Protein AF-A0A9P5XWM6-F1 (afdb_monomer_lite)

Sequence (248 aa):
MEDWIKAMEESNNGMCKGWRDQIDTLVIFAGLFSATVTAFTIESYQWLSETPTDTLARLQLRALLNATLDPAAVDSLAPAKFSVSPSSVWINTLWFASLAFALTAAVVSILCKQWLYEYQRYENVTTEDSFLIHGLCYRGLQTWRVPEIITSLPILLQIALVLFLSGILVLLWSFQSVVASITTVIVGLTFPFSLQRQSCQLFNISTQNLTHSVLTSRGSSGRFSSFPVPGCLTPVCSPIGKPLIVGK

Organism: NCBI:txid64659

Radius of gyration: 33.47 Å; chains: 1; bounding box: 108×65×78 Å

pLDDT: mean 75.74, std 18.28, range [24.03, 96.94]

Foldseek 3Di:
DVVVLVVVLVVLVVVLVVLLVLLVVLLVLLVVLLVVLVVVLVVLVCLVDQDPVNVVVLVVVLVVCVVPDDPVVSVVVRPDDDDRDPLSVLLNVLSVQLNVLSVVLNVLSVVLNVLSVVLVVLQVDDDPVNPVSNVVSVVVCVVVPSVVSSLCSVVSNVSSVVSNLVSVLSVCVVPDVVVSVVSCVVVVVPVVVVVVVSVVVVVVVVVVVVVVVVVVVVVVVPDDDDDDDDDDDDDDDDDDDDDDDDDD

Structure (mmCIF, N/CA/C/O backbone):
data_AF-A0A9P5XWM6-F1
#
_entry.id   AF-A0A9P5XWM6-F1
#
loop_
_atom_site.group_PDB
_atom_site.id
_atom_site.type_symbol
_atom_site.label_atom_id
_atom_site.label_alt_id
_atom_site.label_comp_id
_atom_site.label_asym_id
_atom_site.label_entity_id
_atom_site.label_seq_id
_atom_site.pdbx_PDB_ins_code
_atom_site.Cartn_x
_atom_site.Cartn_y
_atom_site.Cartn_z
_atom_site.occupancy
_atom_site.B_iso_or_equiv
_atom_site.auth_seq_id
_atom_site.auth_comp_id
_atom_site.auth_asym_id
_atom_site.auth_atom_id
_atom_site.pdbx_PDB_model_num
ATOM 1 N N . MET A 1 1 ? -29.666 -1.404 36.213 1.00 63.94 1 MET A N 1
ATOM 2 C CA . MET A 1 1 ? -29.031 -0.246 35.539 1.00 63.94 1 MET A CA 1
ATOM 3 C C . MET A 1 1 ? -27.557 -0.542 35.312 1.00 63.94 1 MET A C 1
ATOM 5 O O . MET A 1 1 ? -27.117 -0.439 34.179 1.00 63.94 1 MET A O 1
ATOM 9 N N . GLU A 1 2 ? -26.853 -1.023 36.338 1.00 75.44 2 GLU A N 1
ATOM 10 C CA . GLU A 1 2 ? -25.451 -1.469 36.268 1.00 75.44 2 GLU A CA 1
ATOM 11 C C . GLU A 1 2 ? -25.176 -2.539 35.195 1.00 75.44 2 GLU A C 1
ATOM 13 O O . GLU A 1 2 ? -24.199 -2.419 34.461 1.00 75.44 2 GLU A O 1
ATOM 18 N N . ASP A 1 3 ? -26.060 -3.531 35.027 1.00 82.94 3 ASP A N 1
ATOM 19 C CA . ASP A 1 3 ? -25.883 -4.579 34.003 1.00 82.94 3 ASP A CA 1
ATOM 20 C C . ASP A 1 3 ? -25.850 -4.025 32.570 1.00 82.94 3 ASP A C 1
ATOM 22 O O . ASP A 1 3 ? -25.077 -4.486 31.733 1.00 82.94 3 ASP A O 1
ATOM 26 N N . TRP A 1 4 ? -26.655 -2.995 32.284 1.00 77.44 4 TRP A N 1
ATOM 27 C CA . TRP A 1 4 ? -26.688 -2.358 30.965 1.00 77.44 4 TRP A CA 1
ATOM 28 C C . TRP A 1 4 ? -25.433 -1.527 30.691 1.00 77.44 4 TRP A C 1
ATOM 30 O O . TRP A 1 4 ? -24.997 -1.463 29.547 1.00 77.44 4 TRP A O 1
ATOM 40 N N . ILE A 1 5 ? -24.843 -0.919 31.726 1.00 77.31 5 ILE A N 1
ATOM 41 C CA . ILE A 1 5 ? -23.601 -0.141 31.607 1.00 77.31 5 ILE A CA 1
ATOM 42 C C . ILE A 1 5 ? -22.439 -1.076 31.268 1.00 77.31 5 ILE A C 1
ATOM 44 O O . ILE A 1 5 ? -21.741 -0.840 30.285 1.00 77.31 5 ILE A O 1
ATOM 48 N N . LYS A 1 6 ? -22.309 -2.192 31.999 1.00 80.06 6 LYS A N 1
ATOM 49 C CA . LYS A 1 6 ? -21.292 -3.219 31.720 1.00 80.06 6 LYS A CA 1
ATOM 50 C C . LYS A 1 6 ? -21.416 -3.779 30.303 1.00 80.06 6 LYS A C 1
ATOM 52 O O . LYS A 1 6 ? -20.419 -3.901 29.602 1.00 80.06 6 LYS A O 1
ATOM 57 N N . ALA A 1 7 ? -22.641 -4.062 29.858 1.00 83.12 7 ALA A N 1
ATOM 58 C CA . ALA A 1 7 ? -22.882 -4.562 28.506 1.00 83.12 7 ALA A CA 1
ATOM 59 C C . ALA A 1 7 ? -22.485 -3.550 27.409 1.00 83.12 7 ALA A C 1
ATOM 61 O O . ALA A 1 7 ? -21.984 -3.948 26.356 1.00 83.12 7 ALA A O 1
ATOM 62 N N . MET A 1 8 ? -22.694 -2.247 27.634 1.00 78.56 8 MET A N 1
ATOM 63 C CA . MET A 1 8 ? -22.289 -1.203 26.683 1.00 78.56 8 MET A CA 1
ATOM 64 C C . MET A 1 8 ? -20.768 -1.045 26.612 1.00 78.56 8 MET A C 1
ATOM 66 O O . MET A 1 8 ? -20.224 -0.993 25.510 1.00 78.56 8 MET A O 1
ATOM 70 N N . GLU A 1 9 ? -20.096 -1.012 27.761 1.00 79.94 9 GLU A N 1
ATOM 71 C CA . GLU A 1 9 ? -18.635 -0.906 27.857 1.00 79.94 9 GLU A CA 1
ATOM 72 C C . GLU A 1 9 ? -17.946 -2.112 27.200 1.00 79.94 9 GLU A C 1
ATOM 74 O O . GLU A 1 9 ? -17.012 -1.965 26.411 1.00 79.94 9 GLU A O 1
ATOM 79 N N . GLU A 1 10 ? -18.457 -3.323 27.436 1.00 84.06 10 GLU A N 1
ATOM 80 C CA . GLU A 1 10 ? -17.933 -4.538 26.810 1.00 84.06 10 GLU A CA 1
ATOM 81 C C . GLU A 1 10 ? -18.113 -4.520 25.283 1.00 84.06 10 GLU A C 1
ATOM 83 O O . GLU A 1 10 ? -17.180 -4.831 24.534 1.00 84.06 10 GLU A O 1
ATOM 88 N N . SER A 1 11 ? -19.275 -4.069 24.798 1.00 83.56 11 SER A N 1
ATOM 89 C CA . SER A 1 11 ? -19.527 -3.910 23.363 1.00 83.56 11 SER A CA 1
ATOM 90 C C . SER A 1 11 ? -18.605 -2.868 22.722 1.00 83.56 11 SER A C 1
ATOM 92 O O . SER A 1 11 ? -18.113 -3.076 21.608 1.00 83.56 11 SER A O 1
ATOM 94 N N . ASN A 1 12 ? -18.383 -1.737 23.388 1.00 81.88 12 ASN A N 1
ATOM 95 C CA . ASN A 1 12 ? -17.581 -0.641 22.861 1.00 81.88 12 ASN A CA 1
ATOM 96 C C . ASN A 1 12 ? -16.085 -0.989 22.830 1.00 81.88 12 ASN A C 1
ATOM 98 O O . ASN A 1 12 ? -15.413 -0.798 21.810 1.00 81.88 12 ASN A O 1
ATOM 102 N N . ASN A 1 13 ? -15.593 -1.616 23.900 1.00 84.44 13 ASN A N 1
ATOM 103 C CA . ASN A 1 13 ? -14.245 -2.164 23.964 1.00 84.44 13 ASN A CA 1
ATOM 104 C C . ASN A 1 13 ? -14.013 -3.237 22.896 1.00 84.44 13 ASN A C 1
ATOM 106 O O . ASN A 1 13 ? -12.969 -3.228 22.237 1.00 84.44 13 ASN A O 1
ATOM 110 N N . GLY A 1 14 ? -14.989 -4.123 22.672 1.00 86.31 14 GLY A N 1
ATOM 111 C CA . GLY A 1 14 ? -14.934 -5.127 21.609 1.00 86.31 14 GLY A CA 1
ATOM 112 C C . GLY A 1 14 ? -14.810 -4.505 20.214 1.00 86.31 14 GLY A C 1
ATOM 113 O O . GLY A 1 14 ? -13.946 -4.903 19.430 1.00 86.31 14 GLY A O 1
ATOM 114 N N . MET A 1 15 ? -15.617 -3.482 19.923 1.00 85.75 15 MET A N 1
ATOM 115 C CA . MET A 1 15 ? -15.572 -2.752 18.651 1.00 85.75 15 MET A CA 1
ATOM 116 C C . MET A 1 15 ? -14.230 -2.032 18.449 1.00 85.75 15 MET A C 1
ATOM 118 O O . MET A 1 15 ? -13.597 -2.185 17.401 1.00 85.75 15 MET A O 1
ATOM 122 N N . CYS A 1 16 ? -13.755 -1.301 19.463 1.00 85.62 16 CYS A N 1
ATOM 123 C CA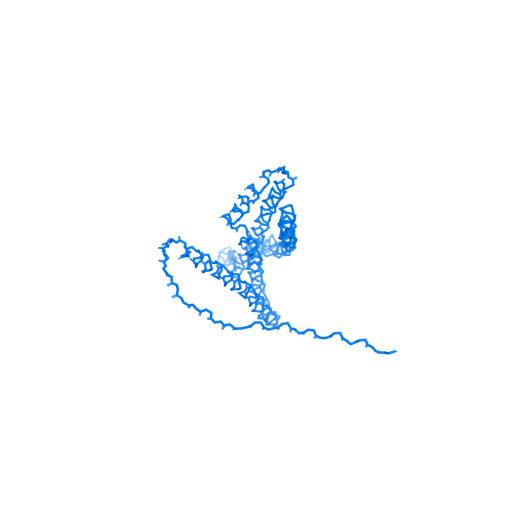 . CYS A 1 16 ? -12.474 -0.595 19.412 1.00 85.62 16 CYS A CA 1
ATOM 124 C C . CYS A 1 16 ? -11.297 -1.558 19.230 1.00 85.62 16 CYS A C 1
ATOM 126 O O . CYS A 1 16 ? -10.393 -1.301 18.434 1.00 85.62 16 CYS A O 1
ATOM 128 N N . LYS A 1 17 ? -11.311 -2.700 19.923 1.00 89.19 17 LYS A N 1
ATOM 129 C CA . LYS A 1 17 ? -10.295 -3.737 19.742 1.00 89.19 17 LYS A CA 1
ATOM 130 C C . LYS A 1 17 ? -10.289 -4.263 18.306 1.00 89.19 17 LYS A C 1
ATOM 132 O O . LYS A 1 17 ? -9.237 -4.283 17.678 1.00 89.19 17 LYS A O 1
ATOM 137 N N . GLY A 1 18 ? -11.459 -4.586 17.753 1.00 90.44 18 GLY A N 1
ATOM 138 C CA . GLY A 1 18 ? -11.576 -5.070 16.376 1.00 90.44 18 GLY A CA 1
ATOM 139 C C . GLY A 1 18 ? -11.080 -4.069 15.326 1.00 90.44 18 GLY A C 1
ATOM 140 O O . GLY A 1 18 ? -10.463 -4.467 14.338 1.00 90.44 18 GLY A O 1
ATOM 141 N N . TRP A 1 19 ? -11.313 -2.769 15.519 1.00 90.81 19 TRP A N 1
ATOM 142 C CA . TRP A 1 19 ? -10.763 -1.739 14.631 1.00 90.81 19 TRP A CA 1
ATOM 143 C C . TRP A 1 19 ? -9.262 -1.554 14.793 1.00 90.81 19 TRP A C 1
ATOM 145 O O . TRP A 1 19 ? -8.568 -1.381 13.793 1.00 90.81 19 TRP A O 1
ATOM 155 N N . ARG A 1 20 ? -8.748 -1.613 16.025 1.00 91.81 20 ARG A N 1
ATOM 156 C CA . ARG A 1 20 ? -7.307 -1.567 16.275 1.00 91.81 20 ARG A CA 1
ATOM 157 C C . ARG A 1 20 ? -6.610 -2.718 15.560 1.00 91.81 20 ARG A C 1
ATOM 159 O O . ARG A 1 20 ? -5.750 -2.450 14.736 1.00 91.81 20 ARG A O 1
ATOM 166 N N . ASP A 1 21 ? -7.058 -3.954 15.765 1.00 93.44 21 ASP A N 1
ATOM 167 C CA . ASP A 1 21 ? -6.459 -5.145 15.146 1.00 93.44 21 ASP A CA 1
ATOM 168 C C . ASP A 1 21 ? -6.445 -5.056 13.603 1.00 93.44 21 ASP A C 1
ATOM 170 O O . ASP A 1 21 ? -5.462 -5.417 12.945 1.00 93.44 21 ASP A O 1
ATOM 174 N N . GLN A 1 22 ? -7.511 -4.505 13.009 1.00 92.00 22 GLN A N 1
ATOM 175 C CA . GLN A 1 22 ? -7.558 -4.212 11.572 1.00 92.00 22 GLN A CA 1
ATOM 176 C C . GLN A 1 22 ? -6.519 -3.162 11.163 1.00 92.00 22 GLN A C 1
ATOM 178 O O . GLN A 1 22 ? -5.776 -3.380 10.206 1.00 92.00 22 GLN A O 1
ATOM 183 N N . ILE A 1 23 ? -6.439 -2.042 11.885 1.00 94.50 23 ILE A N 1
ATOM 184 C CA . ILE A 1 23 ? -5.471 -0.969 11.635 1.00 94.50 23 ILE A CA 1
ATOM 185 C C . ILE A 1 23 ? -4.026 -1.478 11.766 1.00 94.50 23 ILE A C 1
ATOM 187 O O . ILE A 1 23 ? -3.193 -1.161 10.919 1.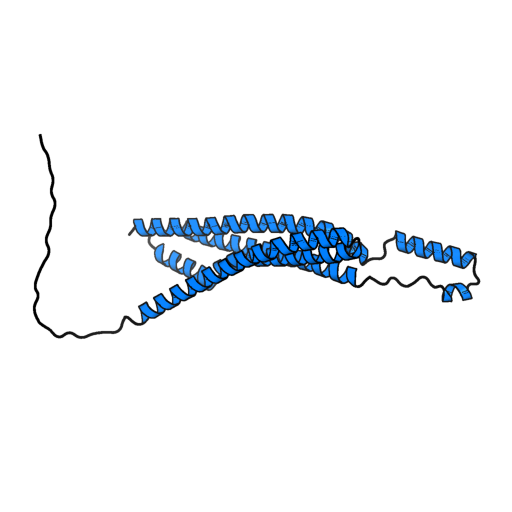00 94.50 23 ILE A O 1
ATOM 191 N N . ASP A 1 24 ? -3.714 -2.277 12.790 1.00 94.81 24 ASP A N 1
ATOM 192 C CA . ASP A 1 24 ? -2.402 -2.912 12.975 1.00 94.81 24 ASP A CA 1
ATOM 193 C C . ASP A 1 24 ? -2.005 -3.718 11.739 1.00 94.81 24 ASP A C 1
ATOM 195 O O . ASP A 1 24 ? -0.921 -3.530 11.182 1.00 94.81 24 ASP A O 1
ATOM 199 N N . THR A 1 25 ? -2.923 -4.556 11.260 1.00 94.25 25 THR A N 1
ATOM 200 C CA . THR A 1 25 ? -2.718 -5.379 10.064 1.00 94.25 25 THR A CA 1
ATOM 201 C C . THR A 1 25 ? -2.502 -4.516 8.815 1.00 94.25 25 THR A C 1
ATOM 203 O O . THR A 1 25 ? -1.590 -4.777 8.029 1.00 94.25 25 THR A O 1
ATOM 206 N N . LEU A 1 26 ? -3.305 -3.459 8.643 1.00 93.06 26 LEU A N 1
ATOM 207 C CA . LEU A 1 26 ? -3.215 -2.521 7.519 1.00 93.06 26 LEU A CA 1
ATOM 208 C C . LEU A 1 26 ? -1.861 -1.803 7.475 1.00 93.06 26 LEU A C 1
ATOM 210 O O . LEU A 1 26 ? -1.254 -1.710 6.410 1.00 93.06 26 LEU A O 1
ATOM 214 N N . VAL A 1 27 ? -1.363 -1.327 8.620 1.00 95.00 27 VAL A N 1
ATOM 215 C CA . VAL A 1 27 ? -0.069 -0.631 8.708 1.00 95.00 27 VAL A CA 1
ATOM 216 C C . VAL A 1 27 ? 1.094 -1.578 8.415 1.00 95.00 27 VAL A C 1
ATOM 218 O O . VAL A 1 27 ? 2.012 -1.199 7.688 1.00 95.00 27 VAL A O 1
ATOM 221 N N . ILE A 1 28 ? 1.051 -2.817 8.919 1.00 95.81 28 ILE A N 1
ATOM 222 C CA . ILE A 1 28 ? 2.070 -3.835 8.613 1.00 95.81 28 ILE A CA 1
ATOM 223 C C . ILE A 1 28 ? 2.098 -4.119 7.108 1.00 95.81 28 ILE A C 1
ATOM 225 O O . ILE A 1 28 ? 3.165 -4.100 6.493 1.00 95.81 28 ILE A O 1
ATOM 229 N N . PHE A 1 29 ? 0.928 -4.329 6.500 1.00 94.62 29 PHE A N 1
ATOM 230 C CA . PHE A 1 29 ? 0.824 -4.539 5.059 1.00 94.62 29 PHE A CA 1
ATOM 231 C C . PHE A 1 29 ? 1.347 -3.333 4.270 1.00 94.62 29 PHE A C 1
ATOM 233 O O . PHE A 1 29 ? 2.129 -3.509 3.340 1.00 94.62 29 PHE A O 1
ATOM 240 N N . ALA A 1 30 ? 0.976 -2.111 4.664 1.00 95.94 30 ALA A N 1
ATOM 241 C CA . ALA A 1 30 ? 1.442 -0.885 4.025 1.00 95.94 30 ALA A CA 1
ATOM 242 C C . ALA A 1 30 ? 2.972 -0.750 4.080 1.00 95.94 30 ALA A C 1
ATOM 244 O O . ALA A 1 30 ? 3.581 -0.362 3.084 1.00 95.94 30 ALA A O 1
ATOM 245 N N . GLY A 1 31 ? 3.601 -1.102 5.206 1.00 95.75 31 GLY A N 1
ATOM 246 C CA . GLY A 1 31 ? 5.057 -1.094 5.357 1.00 95.75 31 GLY A CA 1
ATOM 247 C C . GLY A 1 31 ? 5.752 -2.121 4.460 1.00 95.75 31 GLY A C 1
ATOM 248 O O . GLY A 1 31 ? 6.675 -1.769 3.727 1.00 95.75 31 GLY A O 1
ATOM 249 N N . LEU A 1 32 ? 5.271 -3.369 4.460 1.00 96.62 32 LEU A N 1
ATOM 250 C CA . LEU A 1 32 ? 5.798 -4.437 3.599 1.00 96.62 32 LEU A CA 1
ATOM 251 C C . LEU A 1 32 ? 5.646 -4.087 2.116 1.00 96.62 32 LEU A C 1
ATOM 253 O O . LEU A 1 32 ? 6.602 -4.182 1.348 1.00 96.62 32 LEU A O 1
ATOM 257 N N . PHE A 1 33 ? 4.461 -3.621 1.727 1.00 96.06 33 PHE A N 1
ATOM 258 C CA . PHE A 1 33 ? 4.189 -3.174 0.370 1.00 96.06 33 PHE A CA 1
ATOM 259 C C . PHE A 1 33 ? 5.106 -2.007 -0.017 1.00 96.06 33 PHE A C 1
ATOM 261 O O . PHE A 1 33 ? 5.785 -2.084 -1.037 1.00 96.06 33 PHE A O 1
ATOM 268 N N . SER A 1 34 ? 5.231 -0.981 0.829 1.00 96.94 34 SER A N 1
ATOM 269 C CA . SER A 1 34 ? 6.117 0.162 0.566 1.00 96.94 34 SER A CA 1
ATOM 270 C C . SER A 1 34 ? 7.572 -0.269 0.387 1.00 96.94 34 SER A C 1
ATOM 272 O O . SER A 1 34 ? 8.232 0.219 -0.526 1.00 96.94 34 SER A O 1
ATOM 274 N N . ALA A 1 35 ? 8.067 -1.216 1.190 1.00 96.69 35 ALA A N 1
ATOM 275 C CA . ALA A 1 35 ? 9.416 -1.758 1.036 1.00 96.69 35 ALA A CA 1
ATOM 276 C C . ALA A 1 35 ? 9.602 -2.448 -0.325 1.00 96.69 35 ALA A C 1
ATOM 278 O O . ALA A 1 35 ? 10.576 -2.172 -1.025 1.00 96.69 35 ALA A O 1
ATOM 279 N N . THR A 1 36 ? 8.643 -3.287 -0.736 1.00 96.25 36 THR A N 1
ATOM 280 C CA . THR A 1 36 ? 8.698 -3.939 -2.054 1.00 96.25 36 THR A CA 1
ATOM 281 C C . THR A 1 36 ? 8.673 -2.920 -3.192 1.00 96.25 36 THR A C 1
ATOM 283 O O . THR A 1 36 ? 9.556 -2.952 -4.042 1.00 96.25 36 THR A O 1
ATOM 286 N N . VAL A 1 37 ? 7.742 -1.957 -3.175 1.00 96.06 37 VAL A N 1
ATOM 287 C CA . VAL A 1 37 ? 7.636 -0.900 -4.196 1.00 96.06 37 VAL A CA 1
ATOM 288 C C . VAL A 1 37 ? 8.903 -0.047 -4.244 1.00 96.06 37 VAL A C 1
ATOM 290 O O . VAL A 1 37 ? 9.365 0.295 -5.331 1.00 96.06 37 VAL A O 1
ATOM 293 N N . THR A 1 38 ? 9.498 0.267 -3.090 1.00 95.50 38 THR A N 1
ATOM 294 C CA . THR A 1 38 ? 10.739 1.053 -3.006 1.00 95.50 38 THR A CA 1
ATOM 295 C C . THR A 1 38 ? 11.891 0.348 -3.717 1.00 95.50 38 THR A C 1
ATOM 297 O O . THR A 1 38 ? 12.622 1.004 -4.451 1.00 95.50 38 THR A O 1
ATOM 300 N N . ALA A 1 39 ? 12.024 -0.975 -3.570 1.00 95.19 39 ALA A N 1
ATOM 301 C CA . ALA A 1 39 ? 13.069 -1.735 -4.258 1.00 95.19 39 ALA A CA 1
ATOM 302 C C . ALA A 1 39 ? 12.967 -1.594 -5.786 1.00 95.19 39 ALA A C 1
ATOM 304 O O . ALA A 1 39 ? 13.953 -1.276 -6.444 1.00 95.19 39 ALA A O 1
ATOM 305 N N . PHE A 1 40 ? 11.761 -1.738 -6.344 1.00 92.88 40 PHE A N 1
ATOM 306 C CA . PHE A 1 40 ? 11.533 -1.524 -7.776 1.00 92.88 40 PHE A CA 1
ATOM 307 C C . PHE A 1 40 ? 11.749 -0.063 -8.183 1.00 92.88 40 PHE A C 1
ATOM 309 O O . PHE A 1 40 ? 12.377 0.205 -9.202 1.00 92.88 40 PHE A O 1
ATOM 316 N N . THR A 1 41 ? 11.286 0.883 -7.365 1.00 93.31 41 THR A N 1
ATOM 317 C CA . THR A 1 41 ? 11.408 2.322 -7.637 1.00 93.31 41 THR A CA 1
ATOM 318 C C . THR A 1 41 ? 12.868 2.774 -7.700 1.00 93.31 41 THR A C 1
ATOM 320 O O . THR A 1 41 ? 13.213 3.584 -8.554 1.00 93.31 41 THR A O 1
ATOM 323 N N . ILE A 1 42 ? 13.741 2.245 -6.835 1.00 91.81 42 ILE A N 1
ATOM 324 C CA . ILE A 1 42 ? 15.183 2.548 -6.857 1.00 91.81 42 ILE A CA 1
ATOM 325 C C . ILE A 1 42 ? 15.818 2.087 -8.173 1.00 91.81 42 ILE A C 1
ATOM 327 O O . ILE A 1 42 ? 16.621 2.820 -8.752 1.00 91.81 42 ILE A O 1
ATOM 331 N N . GLU A 1 43 ? 15.441 0.906 -8.661 1.00 90.25 43 GLU A N 1
ATOM 332 C CA . GLU A 1 43 ? 15.937 0.377 -9.933 1.00 90.25 43 GLU A CA 1
ATOM 333 C C . GLU A 1 43 ? 15.416 1.187 -11.130 1.00 90.25 43 GLU A C 1
ATOM 335 O O . GLU A 1 43 ? 16.199 1.627 -11.971 1.00 90.25 43 GLU A O 1
ATOM 340 N N . SER A 1 44 ? 14.110 1.471 -11.205 1.00 88.69 44 SER A N 1
ATOM 341 C CA . SER A 1 44 ? 13.556 2.222 -12.344 1.00 88.69 44 SER A CA 1
ATOM 342 C C . SER A 1 44 ? 13.903 3.700 -12.348 1.00 88.69 44 SER A C 1
ATOM 344 O O . SER A 1 44 ? 13.869 4.315 -13.415 1.00 88.69 44 SER A O 1
ATOM 346 N N . TYR A 1 45 ? 14.221 4.289 -11.193 1.00 83.94 45 TYR A N 1
ATOM 347 C CA . TYR A 1 45 ? 14.647 5.684 -11.111 1.00 83.94 45 TYR A CA 1
ATOM 348 C C . TYR A 1 45 ? 15.911 5.921 -11.945 1.00 83.94 45 TYR A C 1
ATOM 350 O O . TYR A 1 45 ? 16.051 6.961 -12.589 1.00 83.94 45 TYR A O 1
ATOM 358 N N . GLN A 1 46 ? 16.795 4.922 -12.012 1.00 84.81 46 GLN A N 1
ATOM 359 C CA . GLN A 1 46 ? 18.005 4.985 -12.828 1.00 84.81 46 GLN A CA 1
ATOM 360 C C . GLN A 1 46 ? 17.682 5.101 -14.322 1.00 84.81 46 GLN A C 1
ATOM 362 O O . GLN A 1 46 ? 18.432 5.737 -15.047 1.00 84.81 46 GLN A O 1
ATOM 367 N N . TRP A 1 47 ? 16.534 4.597 -14.787 1.00 81.38 47 TRP A N 1
ATOM 368 C CA . TRP A 1 47 ? 16.123 4.711 -16.193 1.00 81.38 47 TRP A CA 1
ATOM 369 C C . TRP A 1 47 ? 15.710 6.129 -16.608 1.00 81.38 47 TRP A C 1
ATOM 371 O O . TRP A 1 47 ? 15.518 6.381 -17.798 1.00 81.38 47 TRP A O 1
ATOM 381 N N . LEU A 1 48 ? 15.513 7.048 -15.654 1.00 77.62 48 LEU A N 1
ATOM 382 C CA . LEU A 1 48 ? 15.278 8.468 -15.938 1.00 77.62 48 LEU A CA 1
ATOM 383 C C . LEU A 1 48 ? 16.569 9.287 -15.981 1.00 77.62 48 LEU A C 1
ATOM 385 O O . LEU A 1 48 ? 16.533 10.433 -16.429 1.00 77.62 48 LEU A O 1
ATOM 389 N N . SER A 1 49 ? 17.688 8.725 -15.524 1.00 71.62 49 SER A N 1
ATOM 390 C CA . SER A 1 49 ? 18.982 9.399 -15.484 1.00 71.62 49 SER A CA 1
ATOM 391 C C . SER A 1 49 ? 19.947 8.762 -16.478 1.00 71.62 49 SER A C 1
ATOM 393 O O . SER A 1 49 ? 19.896 7.565 -16.735 1.00 71.62 49 SER A O 1
ATOM 395 N N . GLU A 1 50 ? 20.868 9.550 -17.030 1.00 64.75 50 GLU A N 1
ATOM 396 C CA . GLU A 1 50 ? 22.019 8.977 -17.729 1.00 64.75 50 GLU A CA 1
ATOM 397 C C . GLU A 1 50 ? 22.900 8.253 -16.700 1.00 64.75 50 GLU A C 1
ATOM 399 O O . GLU A 1 50 ? 23.338 8.858 -15.715 1.00 64.75 50 GLU A O 1
ATOM 404 N N . THR A 1 51 ? 23.176 6.966 -16.912 1.00 66.56 51 THR A N 1
ATOM 405 C CA . THR A 1 51 ? 24.146 6.238 -16.088 1.00 66.56 51 THR A CA 1
ATOM 406 C C . THR A 1 51 ? 25.547 6.774 -16.400 1.00 66.56 51 THR A C 1
ATOM 408 O O . THR A 1 51 ? 25.853 7.026 -17.570 1.00 66.56 51 THR A O 1
ATOM 411 N N . PRO A 1 52 ? 26.461 6.913 -15.420 1.00 68.44 52 PRO A N 1
ATOM 412 C CA . PRO A 1 52 ? 27.852 7.282 -15.698 1.00 68.44 52 PRO A CA 1
ATOM 413 C C . PRO A 1 52 ? 28.529 6.355 -16.723 1.00 68.44 52 PRO A C 1
ATOM 415 O O . PRO A 1 52 ? 29.384 6.791 -17.484 1.00 68.44 52 PRO A O 1
ATOM 418 N N . THR A 1 53 ? 28.110 5.093 -16.818 1.00 69.31 53 THR A N 1
ATOM 419 C CA . THR A 1 53 ? 28.578 4.160 -17.853 1.00 69.31 53 THR A CA 1
ATOM 420 C C . THR A 1 53 ? 28.147 4.581 -19.262 1.00 69.31 53 THR A C 1
ATOM 422 O O . THR A 1 53 ? 28.947 4.514 -20.193 1.00 69.31 53 THR A O 1
ATOM 425 N N . ASP A 1 54 ? 26.915 5.070 -19.418 1.00 71.19 54 ASP A N 1
ATOM 426 C CA . ASP A 1 54 ? 26.361 5.494 -20.708 1.00 71.19 54 ASP A CA 1
ATOM 427 C C . ASP A 1 54 ? 27.008 6.798 -21.183 1.00 71.19 54 ASP A C 1
ATOM 429 O O . ASP A 1 54 ? 27.305 6.965 -22.368 1.00 71.19 54 ASP A O 1
ATOM 433 N N . THR A 1 55 ? 27.287 7.718 -20.254 1.00 73.81 55 THR A N 1
ATOM 434 C CA . THR A 1 55 ? 28.011 8.956 -20.567 1.00 73.81 55 THR A CA 1
ATOM 435 C C . THR A 1 55 ? 29.455 8.665 -20.959 1.00 73.81 55 THR A C 1
ATOM 437 O O . THR A 1 55 ? 29.923 9.188 -21.970 1.00 73.81 55 THR A O 1
ATOM 440 N N . LEU A 1 56 ? 30.144 7.773 -20.240 1.00 76.94 56 LEU A N 1
ATOM 441 C CA . LEU A 1 56 ? 31.496 7.336 -20.587 1.00 76.94 56 LEU A CA 1
ATOM 442 C C . LEU A 1 56 ? 31.541 6.633 -21.947 1.00 76.94 56 LEU A C 1
ATOM 444 O O . LEU A 1 56 ? 32.402 6.966 -22.758 1.00 76.94 56 LEU A O 1
ATOM 448 N N . ALA A 1 57 ? 30.597 5.738 -22.243 1.00 76.38 57 ALA A N 1
ATOM 449 C CA . ALA A 1 57 ? 30.505 5.079 -23.545 1.00 76.38 57 ALA A CA 1
ATOM 450 C C . ALA A 1 57 ? 30.271 6.090 -24.682 1.00 76.38 57 ALA A C 1
ATOM 452 O O . ALA A 1 57 ? 30.926 6.023 -25.724 1.00 76.38 57 ALA A O 1
ATOM 453 N N . ARG A 1 58 ? 29.396 7.087 -24.475 1.00 74.75 58 ARG A N 1
ATOM 454 C CA . ARG A 1 58 ? 29.164 8.170 -25.448 1.00 74.75 58 ARG A CA 1
ATOM 455 C C . ARG A 1 58 ? 30.395 9.051 -25.647 1.00 74.75 58 ARG A C 1
ATOM 457 O O . ARG A 1 58 ? 30.686 9.432 -26.780 1.00 74.75 58 ARG A O 1
ATOM 464 N N . LEU A 1 59 ? 31.123 9.371 -24.577 1.00 76.38 59 LEU A N 1
ATOM 465 C CA . LEU A 1 59 ? 32.359 10.154 -24.648 1.00 76.38 59 LEU A CA 1
ATOM 466 C C . LEU A 1 59 ? 33.488 9.375 -25.333 1.00 76.38 59 LEU A C 1
ATOM 468 O O . LEU A 1 59 ? 34.194 9.947 -26.159 1.00 76.38 59 LEU A O 1
ATOM 472 N N . GLN A 1 60 ? 33.625 8.076 -25.055 1.00 79.62 60 GLN A N 1
ATOM 473 C CA . GLN A 1 60 ? 34.589 7.195 -25.719 1.00 79.62 60 GLN A CA 1
ATOM 474 C C . GLN A 1 60 ? 34.290 7.052 -27.211 1.00 79.62 60 GLN A C 1
ATOM 476 O O . GLN A 1 60 ? 35.195 7.198 -28.030 1.00 79.62 60 GLN A O 1
ATOM 481 N N . LEU A 1 61 ? 33.023 6.840 -27.579 1.00 79.44 61 LEU A N 1
ATOM 482 C CA . LEU A 1 61 ? 32.610 6.793 -28.979 1.00 79.44 61 LEU A CA 1
ATOM 483 C C . LEU A 1 61 ? 32.915 8.119 -29.688 1.00 79.44 61 LEU A C 1
ATOM 485 O O . LEU A 1 61 ? 33.456 8.118 -30.790 1.00 79.44 61 LEU A O 1
ATOM 489 N N . ARG A 1 62 ? 32.643 9.256 -29.034 1.00 77.88 62 ARG A N 1
ATOM 490 C CA . ARG A 1 62 ? 32.958 10.584 -29.577 1.00 77.88 62 ARG A CA 1
ATOM 491 C C . ARG A 1 62 ? 34.466 10.808 -29.731 1.00 77.88 62 ARG A C 1
ATOM 493 O O . ARG A 1 62 ? 34.887 11.387 -30.727 1.00 77.88 62 ARG A O 1
ATOM 500 N N . ALA A 1 63 ? 35.276 10.333 -28.786 1.00 78.25 63 ALA A N 1
ATOM 501 C CA . ALA A 1 63 ? 36.734 10.405 -28.864 1.00 78.25 63 ALA A CA 1
ATOM 502 C C . ALA A 1 63 ? 37.295 9.545 -30.011 1.00 78.25 63 ALA A C 1
ATOM 504 O O . ALA A 1 63 ? 38.170 10.005 -30.740 1.00 78.25 63 ALA A O 1
ATOM 505 N N . LEU A 1 64 ? 36.756 8.338 -30.217 1.00 80.00 64 LEU A N 1
ATOM 506 C CA . LEU A 1 64 ? 37.117 7.460 -31.337 1.00 80.00 64 LEU A CA 1
ATOM 507 C C . LEU A 1 64 ? 36.720 8.058 -32.693 1.00 80.00 64 LEU A C 1
ATOM 509 O O . LEU A 1 64 ? 37.508 8.008 -33.636 1.00 80.00 64 LEU A O 1
ATOM 513 N N . LEU A 1 65 ? 35.531 8.661 -32.787 1.00 79.00 65 LEU A N 1
ATOM 514 C CA . LEU A 1 65 ? 35.084 9.357 -33.996 1.00 79.00 65 LEU A CA 1
ATOM 515 C C . LEU A 1 65 ? 35.964 10.565 -34.326 1.00 79.00 65 LEU A C 1
ATOM 517 O O . LEU A 1 65 ? 36.398 10.699 -35.463 1.00 79.00 65 LEU A O 1
ATOM 521 N N . ASN A 1 66 ? 36.290 11.395 -33.332 1.00 75.62 66 ASN A N 1
ATOM 522 C CA . ASN A 1 66 ? 37.214 12.521 -33.508 1.00 75.62 66 ASN A CA 1
ATOM 523 C C . ASN A 1 66 ? 38.620 12.081 -33.940 1.00 75.62 66 ASN A C 1
ATOM 525 O O . ASN A 1 66 ? 39.323 12.847 -34.588 1.00 75.62 66 ASN A O 1
ATOM 529 N N . ALA A 1 67 ? 39.050 10.873 -33.567 1.00 78.38 67 ALA A N 1
ATOM 530 C CA . ALA A 1 67 ? 40.354 10.339 -33.951 1.00 78.38 67 ALA A CA 1
ATOM 531 C C . ALA A 1 67 ? 40.382 9.747 -35.374 1.00 78.38 67 ALA A C 1
ATOM 533 O O . ALA A 1 67 ? 41.464 9.540 -35.918 1.00 78.38 67 ALA A O 1
ATOM 534 N N . THR A 1 68 ? 39.222 9.444 -35.968 1.00 77.19 68 THR A N 1
ATOM 535 C CA . THR A 1 68 ? 39.113 8.722 -37.251 1.00 77.19 68 THR A CA 1
ATOM 536 C C . THR A 1 68 ? 38.451 9.526 -38.370 1.00 77.19 68 THR A C 1
ATOM 538 O O . THR A 1 68 ? 38.676 9.216 -39.538 1.00 77.19 68 THR A O 1
ATOM 541 N N . LEU A 1 69 ? 37.661 10.553 -38.045 1.00 77.19 69 LEU A N 1
ATOM 542 C CA . LEU A 1 69 ? 36.901 11.363 -38.997 1.00 77.19 69 LEU A CA 1
ATOM 543 C C . LEU A 1 69 ? 37.278 12.846 -38.904 1.00 77.19 69 LEU A C 1
ATOM 545 O O . LEU A 1 69 ? 37.633 13.352 -37.842 1.00 77.19 69 LEU A O 1
ATOM 549 N N . ASP A 1 70 ? 37.145 13.546 -40.032 1.00 73.88 70 ASP A N 1
ATOM 550 C CA . ASP A 1 70 ? 37.316 14.999 -40.128 1.00 73.88 70 ASP A CA 1
ATOM 551 C C . ASP A 1 70 ? 36.317 15.698 -39.171 1.00 73.88 70 ASP A C 1
ATOM 553 O O . ASP A 1 70 ? 35.144 15.304 -39.140 1.00 73.88 70 ASP A O 1
ATOM 557 N N . PRO A 1 71 ? 36.707 16.720 -38.381 1.00 65.62 71 PRO A N 1
ATOM 558 C CA . PRO A 1 71 ? 35.856 17.312 -37.339 1.00 65.62 71 PRO A CA 1
ATOM 559 C C . PRO A 1 71 ? 34.495 17.823 -37.839 1.00 65.62 71 PRO A C 1
ATOM 561 O O . PRO A 1 71 ? 33.527 17.821 -37.081 1.00 65.62 71 PRO A O 1
ATOM 564 N N . ALA A 1 72 ? 34.379 18.186 -39.122 1.00 64.69 72 ALA A N 1
ATOM 565 C CA . ALA A 1 72 ? 33.112 18.574 -39.746 1.00 64.69 72 ALA A CA 1
ATOM 566 C C . ALA A 1 72 ? 32.123 17.399 -39.925 1.00 64.69 72 ALA A C 1
ATOM 568 O O . ALA A 1 72 ? 30.910 17.601 -39.880 1.00 64.69 72 ALA A O 1
ATOM 569 N N . ALA A 1 73 ? 32.612 16.164 -40.087 1.00 62.03 73 ALA A N 1
ATOM 570 C CA . ALA A 1 73 ? 31.778 14.965 -40.178 1.00 62.03 73 ALA A CA 1
ATOM 571 C C . ALA A 1 73 ? 31.279 14.502 -38.796 1.00 62.03 73 ALA A C 1
ATOM 573 O O . ALA A 1 73 ? 30.190 13.934 -38.689 1.00 62.03 73 ALA A O 1
ATOM 574 N N . VAL A 1 74 ? 32.022 14.795 -37.724 1.00 61.75 74 VAL A N 1
ATOM 575 C CA . VAL A 1 74 ? 31.661 14.391 -36.355 1.00 61.75 74 VAL A CA 1
ATOM 576 C C . VAL A 1 74 ? 30.459 15.169 -35.810 1.00 61.75 74 VAL A C 1
ATOM 578 O O . VAL A 1 74 ? 29.636 14.589 -35.102 1.00 61.75 74 VAL A O 1
ATOM 581 N N . ASP A 1 75 ? 30.291 16.442 -36.179 1.00 63.19 75 ASP A N 1
ATOM 582 C CA . ASP A 1 75 ? 29.117 17.233 -35.770 1.00 63.19 75 ASP A CA 1
ATOM 583 C C . ASP A 1 75 ? 27.822 16.760 -36.451 1.00 63.19 75 ASP A C 1
ATOM 585 O O . ASP A 1 75 ? 26.750 16.793 -35.844 1.00 63.19 75 ASP A O 1
ATOM 589 N N . SER A 1 76 ? 27.916 16.230 -37.677 1.00 59.62 76 SER A N 1
ATOM 590 C CA . SER A 1 76 ? 26.781 15.589 -38.360 1.00 59.62 76 SER A CA 1
ATOM 591 C C . SER A 1 76 ? 26.411 14.217 -37.775 1.00 59.62 76 SER A C 1
ATOM 593 O O . SER A 1 76 ? 25.280 13.762 -37.938 1.00 59.62 76 SER A O 1
ATOM 595 N N . LEU A 1 77 ? 27.339 13.591 -37.041 1.00 58.34 77 LEU A N 1
ATOM 596 C CA . LEU A 1 77 ? 27.170 12.313 -36.345 1.00 58.34 77 LEU A CA 1
ATOM 597 C C . LEU A 1 77 ? 27.164 12.483 -34.816 1.00 58.34 77 LEU A C 1
ATOM 599 O O . LEU A 1 77 ? 27.579 11.587 -34.075 1.00 58.34 77 LEU A O 1
ATOM 603 N N . ALA A 1 78 ? 26.727 13.648 -34.327 1.00 62.28 78 ALA A N 1
ATOM 604 C CA . ALA A 1 78 ? 26.688 13.929 -32.901 1.00 62.28 78 ALA A CA 1
ATOM 605 C C . ALA A 1 78 ? 25.847 12.863 -32.162 1.00 62.28 78 ALA A C 1
ATOM 607 O O . ALA A 1 78 ? 24.708 12.592 -32.559 1.00 62.28 78 ALA A O 1
ATOM 608 N N . PRO A 1 79 ? 26.367 12.253 -31.077 1.00 61.44 79 PRO A N 1
ATOM 609 C CA . PRO A 1 79 ? 25.659 11.196 -30.367 1.00 61.44 79 PRO A CA 1
ATOM 610 C C . PRO A 1 79 ? 24.340 11.736 -29.812 1.00 61.44 79 PRO A C 1
ATOM 612 O O . PRO A 1 79 ? 24.342 12.736 -29.086 1.00 61.44 79 PRO A O 1
ATOM 615 N N . ALA A 1 80 ? 23.235 11.059 -30.151 1.00 63.31 80 ALA A N 1
ATOM 616 C CA . ALA A 1 80 ? 21.870 11.448 -29.801 1.00 63.31 80 ALA A CA 1
ATOM 617 C C . ALA A 1 80 ? 21.780 11.951 -28.353 1.00 63.31 80 ALA A C 1
ATOM 619 O O . ALA A 1 80 ? 22.259 11.290 -27.429 1.00 63.31 80 ALA A O 1
ATOM 620 N N . LYS A 1 81 ? 21.201 13.145 -28.159 1.00 65.12 81 LYS A N 1
ATOM 621 C CA . LYS A 1 81 ? 20.912 13.684 -26.822 1.00 65.12 81 LYS A CA 1
ATOM 622 C C . LYS A 1 81 ? 20.072 12.660 -26.062 1.00 65.12 81 LYS A C 1
ATOM 624 O O . LYS A 1 81 ? 19.176 12.058 -26.652 1.00 65.12 81 LYS A O 1
ATOM 629 N N . PHE A 1 82 ? 20.364 12.466 -24.780 1.00 68.50 82 PHE A N 1
ATOM 630 C CA . PHE A 1 82 ? 19.598 11.533 -23.969 1.00 68.50 82 PHE A CA 1
ATOM 631 C C . PHE A 1 82 ? 18.130 11.919 -23.974 1.00 68.50 82 PHE A C 1
ATOM 633 O O . PHE A 1 82 ? 17.758 13.069 -23.736 1.00 68.50 82 PHE A O 1
ATOM 640 N N . SER A 1 83 ? 17.316 10.936 -24.323 1.00 72.38 83 SER A N 1
ATOM 641 C CA . SER A 1 83 ? 15.877 11.053 -24.413 1.00 72.38 83 SER A CA 1
ATOM 642 C C . SER A 1 83 ? 15.303 9.912 -23.596 1.00 72.38 83 SER A C 1
ATOM 644 O O . SER A 1 83 ? 15.576 8.742 -23.866 1.00 72.38 83 SER A O 1
ATOM 646 N N . VAL A 1 84 ? 14.562 10.266 -22.551 1.00 77.25 84 VAL A N 1
ATOM 647 C CA . VAL A 1 84 ? 13.927 9.291 -21.669 1.00 77.25 84 VAL A CA 1
ATOM 648 C C . VAL A 1 84 ? 12.784 8.628 -22.428 1.00 77.25 84 VAL A C 1
ATOM 650 O O . VAL A 1 84 ? 11.936 9.310 -23.006 1.00 77.25 84 VAL A O 1
ATOM 653 N N . SER A 1 85 ? 12.735 7.295 -22.405 1.00 82.44 85 SER A N 1
ATOM 654 C CA . SER A 1 85 ? 11.619 6.561 -23.001 1.00 82.44 85 SER A CA 1
ATOM 655 C C . SER A 1 85 ? 10.301 6.943 -22.311 1.00 82.44 85 SER A C 1
ATOM 657 O O . SER A 1 85 ? 10.234 6.898 -21.077 1.00 82.44 85 SER A O 1
ATOM 659 N N . PRO A 1 86 ? 9.221 7.247 -23.055 1.00 82.19 86 PRO A N 1
ATOM 660 C CA . PRO A 1 86 ? 7.929 7.584 -22.459 1.00 82.19 86 PRO A CA 1
ATOM 661 C C . PRO A 1 86 ? 7.400 6.470 -21.544 1.00 82.19 86 PRO A C 1
ATOM 663 O O . PRO A 1 86 ? 6.792 6.766 -20.519 1.00 82.19 86 PRO A O 1
ATOM 666 N N . SER A 1 87 ? 7.682 5.196 -21.845 1.00 84.50 87 SER A N 1
ATOM 667 C CA . SER A 1 87 ? 7.303 4.064 -20.985 1.00 84.50 87 SER A CA 1
ATOM 668 C C . SER A 1 87 ? 7.952 4.126 -19.598 1.00 84.50 87 SER A C 1
ATOM 670 O O . SER A 1 87 ? 7.290 3.827 -18.607 1.00 84.50 87 SER A O 1
ATOM 672 N N . SER A 1 88 ? 9.206 4.581 -19.510 1.00 86.19 88 SER A N 1
ATOM 673 C CA . SER A 1 88 ? 9.929 4.740 -18.242 1.00 86.19 88 SER A CA 1
ATOM 674 C C . SER A 1 88 ? 9.264 5.789 -17.347 1.00 86.19 88 SER A C 1
ATOM 676 O O . SER A 1 88 ? 9.087 5.566 -16.148 1.00 86.19 88 SER A O 1
ATOM 678 N N . VAL A 1 89 ? 8.804 6.899 -17.938 1.00 88.50 89 VAL A N 1
ATOM 679 C CA . VAL A 1 89 ? 8.088 7.961 -17.211 1.00 88.50 89 VAL A CA 1
ATOM 680 C C . VAL A 1 89 ? 6.774 7.437 -16.628 1.00 88.50 89 VAL A C 1
ATOM 682 O O . VAL A 1 89 ? 6.495 7.665 -15.450 1.00 88.50 89 VAL A O 1
ATOM 685 N N . TRP A 1 90 ? 5.986 6.696 -17.414 1.00 90.19 90 TRP A N 1
ATOM 686 C CA . TRP A 1 90 ? 4.730 6.102 -16.943 1.00 90.19 90 TRP A CA 1
ATOM 687 C C . TRP A 1 90 ? 4.944 5.090 -15.815 1.00 90.19 90 TRP A C 1
ATOM 689 O O . TRP A 1 90 ? 4.259 5.176 -14.797 1.00 90.19 90 TRP A O 1
ATOM 699 N N . ILE A 1 91 ? 5.906 4.170 -15.959 1.00 91.50 91 ILE A N 1
ATOM 700 C CA . ILE A 1 91 ? 6.208 3.151 -14.939 1.00 91.50 91 ILE A CA 1
ATOM 701 C C . ILE A 1 91 ? 6.593 3.815 -13.616 1.00 91.50 91 ILE A C 1
ATOM 703 O O . ILE A 1 91 ? 5.999 3.518 -12.580 1.00 91.50 91 ILE A O 1
ATOM 707 N N . ASN A 1 92 ? 7.528 4.767 -13.656 1.00 92.88 92 ASN A N 1
ATOM 708 C CA . ASN A 1 92 ? 7.972 5.463 -12.453 1.00 92.88 92 ASN A CA 1
ATOM 709 C C . ASN A 1 92 ? 6.831 6.263 -11.817 1.00 92.88 92 ASN A C 1
ATOM 711 O O . ASN A 1 92 ? 6.642 6.200 -10.606 1.00 92.88 92 ASN A O 1
ATOM 715 N N . THR A 1 93 ? 6.011 6.947 -12.620 1.00 92.38 93 THR A N 1
ATOM 716 C CA . THR A 1 93 ? 4.843 7.686 -12.114 1.00 92.38 93 THR A CA 1
ATOM 717 C C . THR A 1 93 ? 3.867 6.761 -11.385 1.00 92.38 93 THR A C 1
ATOM 719 O O . THR A 1 93 ? 3.418 7.087 -10.287 1.00 92.38 93 THR A O 1
ATOM 722 N N . LEU A 1 94 ? 3.569 5.588 -11.952 1.00 93.56 94 LEU A N 1
ATOM 723 C CA . LEU A 1 94 ? 2.683 4.595 -11.337 1.00 93.56 94 LEU A CA 1
ATOM 724 C C . LEU A 1 94 ? 3.251 4.053 -10.020 1.00 93.56 94 LEU A C 1
ATOM 726 O O . LEU A 1 94 ? 2.514 3.924 -9.041 1.00 93.56 94 LEU A O 1
ATOM 730 N N . TRP A 1 95 ? 4.553 3.770 -9.967 1.00 95.81 95 TRP A N 1
ATOM 731 C CA . TRP A 1 95 ? 5.201 3.259 -8.759 1.00 95.81 95 TRP A CA 1
ATOM 732 C C . TRP A 1 95 ? 5.304 4.312 -7.655 1.00 95.81 95 TRP A C 1
ATOM 734 O O . TRP A 1 95 ? 4.897 4.031 -6.525 1.00 95.81 95 TRP A O 1
ATOM 744 N N . PHE A 1 96 ? 5.703 5.546 -7.971 1.00 94.56 96 PHE A N 1
ATOM 745 C CA . PHE A 1 96 ? 5.678 6.648 -7.004 1.00 94.56 96 PHE A CA 1
ATOM 746 C C . PHE A 1 96 ? 4.262 6.923 -6.486 1.00 94.56 96 PHE A C 1
ATOM 748 O O . PHE A 1 96 ? 4.073 7.081 -5.279 1.00 94.56 96 PHE A O 1
ATOM 755 N N . ALA A 1 97 ? 3.254 6.918 -7.365 1.00 95.50 97 ALA A N 1
ATOM 756 C CA . ALA A 1 97 ? 1.861 7.074 -6.956 1.00 95.50 97 ALA A CA 1
ATOM 757 C C . ALA A 1 97 ? 1.420 5.941 -6.015 1.00 95.50 97 ALA A C 1
ATOM 759 O O . ALA A 1 97 ? 0.818 6.207 -4.976 1.00 95.50 97 ALA A O 1
ATOM 760 N N . SER A 1 98 ? 1.764 4.686 -6.330 1.00 96.88 98 SER A N 1
ATOM 761 C CA . SER A 1 98 ? 1.442 3.542 -5.469 1.00 96.88 98 SER A CA 1
ATOM 762 C C . SER A 1 98 ? 2.057 3.667 -4.071 1.00 96.88 98 SER A C 1
ATOM 764 O O . SER A 1 98 ? 1.376 3.433 -3.072 1.00 96.88 98 SER A O 1
ATOM 766 N N . LEU A 1 99 ? 3.307 4.129 -3.982 1.00 96.06 99 LEU A N 1
ATOM 767 C CA . LEU A 1 99 ? 3.999 4.361 -2.718 1.00 96.06 99 LEU A CA 1
ATOM 768 C C . LEU A 1 99 ? 3.342 5.499 -1.920 1.00 96.06 99 LEU A C 1
ATOM 770 O O . LEU A 1 99 ? 3.100 5.354 -0.723 1.00 96.06 99 LEU A O 1
ATOM 774 N N . ALA A 1 100 ? 2.969 6.598 -2.581 1.00 96.56 100 ALA A N 1
ATOM 775 C CA . ALA A 1 100 ? 2.279 7.720 -1.947 1.00 96.56 100 ALA A CA 1
ATOM 776 C C . ALA A 1 100 ? 0.915 7.319 -1.356 1.00 96.56 100 ALA A C 1
ATOM 778 O O . ALA A 1 100 ? 0.590 7.703 -0.229 1.00 96.56 100 ALA A O 1
ATOM 779 N N . PHE A 1 101 ? 0.128 6.508 -2.070 1.00 95.88 101 PHE A N 1
ATOM 780 C CA . PHE A 1 101 ? -1.139 5.987 -1.549 1.00 95.88 101 PHE A CA 1
ATOM 781 C C . PHE A 1 101 ? -0.931 5.058 -0.348 1.00 95.88 101 PHE A C 1
ATOM 783 O O . PHE A 1 101 ? -1.657 5.177 0.641 1.00 95.88 101 PHE A O 1
ATOM 790 N N . ALA A 1 102 ? 0.079 4.183 -0.388 1.00 96.69 102 ALA A N 1
ATOM 791 C CA . ALA A 1 102 ? 0.398 3.290 0.725 1.00 96.69 102 ALA A CA 1
ATOM 792 C C . ALA A 1 102 ? 0.829 4.047 1.989 1.00 96.69 102 ALA A C 1
ATOM 794 O O . ALA A 1 102 ? 0.337 3.762 3.083 1.00 96.69 102 ALA A O 1
ATOM 795 N N . LEU A 1 103 ? 1.687 5.061 1.841 1.00 95.81 103 LEU A N 1
ATOM 796 C CA . LEU A 1 103 ? 2.101 5.914 2.956 1.00 95.81 103 LEU A CA 1
ATOM 797 C C . LEU A 1 103 ? 0.935 6.734 3.508 1.00 95.81 103 LEU A C 1
ATOM 799 O O . LEU A 1 103 ? 0.782 6.842 4.722 1.00 95.81 103 LEU A O 1
ATOM 803 N N . THR A 1 104 ? 0.072 7.260 2.637 1.00 95.38 104 THR A N 1
ATOM 804 C CA . THR A 1 104 ? -1.128 7.992 3.061 1.00 95.38 104 THR A CA 1
ATOM 805 C C . THR A 1 104 ? -2.061 7.084 3.865 1.00 95.38 104 THR A C 1
ATOM 807 O O . THR A 1 104 ? -2.522 7.475 4.937 1.00 95.38 104 THR A O 1
ATOM 810 N N . ALA A 1 105 ? -2.281 5.843 3.413 1.00 94.75 105 ALA A N 1
ATOM 811 C CA . ALA A 1 105 ? -3.050 4.848 4.159 1.00 94.75 105 ALA A CA 1
ATOM 812 C C . ALA A 1 105 ? -2.435 4.578 5.541 1.00 94.75 105 ALA A C 1
ATOM 814 O O . ALA A 1 105 ? -3.163 4.522 6.532 1.00 94.75 105 ALA A O 1
ATOM 815 N N . ALA A 1 106 ? -1.107 4.461 5.629 1.00 95.62 106 ALA A N 1
ATOM 816 C CA . ALA A 1 106 ? -0.401 4.255 6.892 1.00 95.62 106 ALA A CA 1
ATOM 817 C C . ALA A 1 106 ? -0.539 5.456 7.846 1.00 95.62 106 ALA A C 1
ATOM 819 O O . ALA A 1 106 ? -0.832 5.271 9.027 1.00 95.62 106 ALA A O 1
ATOM 820 N N . VAL A 1 107 ? -0.397 6.689 7.349 1.00 95.31 107 VAL A N 1
ATOM 821 C CA . VAL A 1 107 ? -0.559 7.906 8.163 1.00 95.31 107 VAL A CA 1
ATOM 822 C C . VAL A 1 107 ? -1.985 8.014 8.701 1.00 95.31 107 VAL A C 1
ATOM 824 O O . VAL A 1 107 ? -2.175 8.193 9.904 1.00 95.31 107 VAL A O 1
ATOM 827 N N . VAL A 1 108 ? -2.996 7.839 7.846 1.00 92.94 108 VAL A N 1
ATOM 828 C CA . VAL A 1 108 ? -4.407 7.883 8.266 1.00 92.94 108 VAL A CA 1
ATOM 829 C C . VAL A 1 108 ? -4.716 6.766 9.268 1.00 92.94 108 VAL A C 1
ATOM 831 O O . VAL A 1 108 ? -5.399 7.005 10.262 1.00 92.94 108 VAL A O 1
ATOM 834 N N . SER A 1 109 ? -4.161 5.570 9.061 1.00 93.38 109 SER A N 1
ATOM 835 C CA . SER A 1 109 ? -4.260 4.439 9.992 1.00 93.38 109 SER A CA 1
ATOM 836 C C . SER A 1 109 ? -3.723 4.790 11.385 1.00 93.38 109 SER A C 1
ATOM 838 O O . SER A 1 109 ? -4.395 4.553 12.390 1.00 93.38 109 SER A O 1
ATOM 840 N N . ILE A 1 110 ? -2.539 5.406 11.460 1.00 93.50 110 ILE A N 1
ATOM 841 C CA . ILE A 1 110 ? -1.925 5.833 12.726 1.00 93.50 110 ILE A CA 1
ATOM 842 C C . ILE A 1 110 ? -2.775 6.906 13.416 1.00 93.50 110 ILE A C 1
ATOM 844 O O . ILE A 1 110 ? -3.002 6.812 14.623 1.00 93.50 110 ILE A O 1
ATOM 848 N N . LEU A 1 111 ? -3.298 7.883 12.668 1.00 91.50 111 LEU A N 1
ATOM 849 C CA . LEU A 1 111 ? -4.200 8.900 13.216 1.00 91.50 111 LEU A CA 1
ATOM 850 C C . LEU A 1 111 ? -5.468 8.260 13.798 1.00 91.50 111 LEU A C 1
ATOM 852 O O . LEU A 1 111 ? -5.820 8.539 14.941 1.00 91.50 111 LEU A O 1
ATOM 856 N N . CYS A 1 112 ? -6.114 7.340 13.072 1.00 89.56 112 CYS A N 1
ATOM 857 C CA . CYS A 1 112 ? -7.291 6.617 13.573 1.00 89.56 112 CYS A CA 1
ATOM 858 C C . CYS A 1 112 ? -6.984 5.868 14.878 1.00 89.56 112 CYS A C 1
ATOM 860 O O . CYS A 1 112 ? -7.788 5.869 15.807 1.00 89.56 112 CYS A O 1
ATOM 862 N N . LYS A 1 113 ? -5.790 5.277 14.977 1.00 88.00 113 LYS A N 1
ATOM 863 C CA . LYS A 1 113 ? -5.294 4.621 16.192 1.00 88.00 113 LYS A CA 1
ATOM 864 C C . LYS A 1 113 ? -5.173 5.573 17.378 1.00 88.00 113 LYS A C 1
ATOM 866 O O . LYS A 1 113 ? -5.582 5.210 18.478 1.00 88.00 113 LYS A O 1
ATOM 871 N N . GLN A 1 114 ? -4.617 6.765 17.159 1.00 89.00 114 GLN A N 1
ATOM 872 C CA . GLN A 1 114 ? -4.478 7.790 18.198 1.00 89.00 114 GLN A CA 1
ATOM 873 C C . GLN A 1 114 ? -5.849 8.226 18.721 1.00 89.00 114 GLN A C 1
ATOM 875 O O . GLN A 1 114 ? -6.065 8.245 19.930 1.00 89.00 114 GLN A O 1
ATOM 880 N N . TRP A 1 115 ? -6.800 8.473 17.818 1.00 85.88 115 TRP A N 1
ATOM 881 C CA . TRP A 1 115 ? -8.185 8.783 18.181 1.00 85.88 115 TRP A CA 1
ATOM 882 C C . TRP A 1 115 ? -8.841 7.667 18.994 1.00 85.88 115 TRP A C 1
ATOM 884 O O . TRP A 1 115 ? -9.504 7.935 19.993 1.00 85.88 115 TRP A O 1
ATOM 894 N N . LEU A 1 116 ? -8.630 6.411 18.596 1.00 85.12 116 LEU A N 1
ATOM 895 C CA . LEU A 1 116 ? -9.204 5.257 19.283 1.00 85.12 116 LEU A CA 1
ATOM 896 C C . LEU A 1 116 ? -8.594 5.037 20.672 1.00 85.12 116 LEU A C 1
ATOM 898 O O . LEU A 1 116 ? -9.278 4.586 21.587 1.00 85.12 116 LEU A O 1
ATOM 902 N N . TYR A 1 117 ? -7.308 5.350 20.833 1.00 84.88 117 TYR A N 1
ATOM 903 C CA . TYR A 1 117 ? -6.637 5.316 22.127 1.00 84.88 117 TYR A CA 1
ATOM 904 C C . TYR A 1 117 ? -7.188 6.387 23.072 1.00 84.88 117 TYR A C 1
ATOM 906 O O . TYR A 1 117 ? -7.512 6.081 24.217 1.00 84.88 117 TYR A O 1
ATOM 914 N N . GLU A 1 118 ? -7.351 7.618 22.583 1.00 82.25 118 GLU A N 1
ATOM 915 C CA . GLU A 1 118 ? -7.914 8.708 23.382 1.00 82.25 118 GLU A CA 1
ATOM 916 C C . GLU A 1 118 ? -9.372 8.415 23.767 1.00 82.25 118 GLU A C 1
ATOM 918 O O . GLU A 1 118 ? -9.756 8.588 24.919 1.00 82.25 118 GLU A O 1
ATOM 923 N N . TYR A 1 119 ? -10.162 7.864 22.842 1.00 78.31 119 TYR A N 1
ATOM 924 C CA . TYR A 1 119 ? -11.533 7.431 23.114 1.00 78.31 119 TYR A CA 1
ATOM 925 C C . TYR A 1 119 ? -11.616 6.403 24.257 1.00 78.31 119 TYR A C 1
ATOM 927 O O . TYR A 1 119 ? -12.377 6.600 25.202 1.00 78.31 119 TYR A O 1
ATOM 935 N N . GLN A 1 120 ? -10.780 5.359 24.227 1.00 77.31 120 GLN A N 1
ATOM 936 C CA . GLN A 1 120 ? -10.722 4.369 25.310 1.00 77.31 120 GLN A CA 1
ATOM 937 C C . GLN A 1 120 ? -10.205 4.958 26.625 1.00 77.31 120 GLN A C 1
ATOM 939 O O . GLN A 1 120 ? -10.596 4.522 27.706 1.00 77.31 120 GLN A O 1
ATOM 944 N N . ARG A 1 121 ? -9.311 5.947 26.566 1.00 74.31 121 ARG A N 1
ATOM 945 C CA . ARG A 1 121 ? -8.810 6.618 27.767 1.00 74.31 121 ARG A CA 1
ATOM 946 C C . ARG A 1 121 ? -9.929 7.344 28.517 1.00 74.31 121 ARG A C 1
ATOM 948 O O . ARG A 1 121 ? -9.927 7.309 29.742 1.00 74.31 121 ARG A O 1
ATOM 955 N N . TYR A 1 122 ? -10.876 7.956 27.806 1.00 67.25 122 TYR A N 1
ATOM 956 C CA . TYR A 1 122 ? -12.047 8.593 28.417 1.00 67.25 122 TYR A CA 1
ATOM 957 C C . TYR A 1 122 ? -13.030 7.583 29.028 1.00 67.25 122 TYR A C 1
ATOM 959 O O . TYR A 1 122 ? -13.606 7.866 30.073 1.00 67.25 122 TYR A O 1
ATOM 967 N N . GLU A 1 123 ? -13.181 6.402 28.424 1.00 65.06 123 GLU A N 1
ATOM 968 C CA . GLU A 1 123 ? -14.046 5.323 28.932 1.00 65.06 123 GLU A CA 1
ATOM 969 C C . GLU A 1 123 ? -13.535 4.742 30.261 1.00 65.06 123 GLU A C 1
ATOM 971 O O . GLU A 1 123 ? -14.295 4.599 31.214 1.00 65.06 123 GLU A O 1
ATOM 976 N N . ASN A 1 124 ? -12.219 4.543 30.393 1.00 64.44 124 ASN A N 1
ATOM 977 C CA . ASN A 1 124 ? -11.606 3.995 31.613 1.00 64.44 124 ASN A CA 1
ATOM 978 C C . ASN A 1 124 ? -11.622 4.948 32.830 1.00 64.44 124 ASN A C 1
ATOM 980 O O . ASN A 1 124 ? -11.243 4.548 33.931 1.00 64.44 124 ASN A O 1
ATOM 984 N N . VAL A 1 125 ? -12.005 6.217 32.653 1.00 65.62 125 VAL A N 1
ATOM 985 C CA . VAL A 1 125 ? -11.966 7.250 33.700 1.00 65.62 125 VAL A CA 1
ATOM 986 C C . VAL A 1 125 ? -13.378 7.776 33.946 1.00 65.62 125 VAL A C 1
ATOM 988 O O . VAL A 1 125 ? -13.637 8.932 33.642 1.00 65.62 125 VAL A O 1
ATOM 991 N N . THR A 1 126 ? -14.321 6.987 34.481 1.00 55.59 126 THR A N 1
ATOM 992 C CA . THR A 1 126 ? -15.607 7.578 34.912 1.00 55.59 126 THR A CA 1
ATOM 993 C C . THR A 1 126 ? -16.297 6.922 36.127 1.00 55.59 126 THR A C 1
ATOM 995 O O . THR A 1 126 ? -16.365 5.708 36.290 1.00 55.59 126 THR A O 1
ATOM 998 N N . THR A 1 127 ? -16.782 7.815 37.000 1.00 62.25 127 THR A N 1
ATOM 999 C CA . THR A 1 127 ? -17.694 7.693 38.159 1.00 62.25 127 THR A CA 1
ATOM 1000 C C . THR A 1 127 ? -19.172 7.844 37.710 1.00 62.25 127 THR A C 1
ATOM 1002 O O . THR A 1 127 ? -19.435 7.821 36.510 1.00 62.25 127 THR A O 1
ATOM 1005 N N . GLU A 1 128 ? -20.154 7.986 38.622 1.00 61.41 128 GLU A N 1
ATOM 1006 C CA . GLU A 1 128 ? -21.623 7.935 38.364 1.00 61.41 128 GLU A CA 1
ATOM 1007 C C . GLU A 1 128 ? -22.168 8.696 37.122 1.00 61.41 128 GLU A C 1
ATOM 1009 O O . GLU A 1 128 ? -23.168 8.261 36.554 1.00 61.41 128 GLU A O 1
ATOM 1014 N N . ASP A 1 129 ? -21.503 9.744 36.616 1.00 60.34 129 ASP A N 1
ATOM 1015 C CA . ASP A 1 129 ? -21.915 10.504 35.412 1.00 60.34 129 ASP A CA 1
ATOM 1016 C C . ASP A 1 129 ? -21.460 9.897 34.059 1.00 60.34 129 ASP A C 1
ATOM 1018 O O . ASP A 1 129 ? -21.605 10.508 32.992 1.00 60.34 129 ASP A O 1
ATOM 1022 N N . SER A 1 130 ? -20.936 8.668 34.073 1.00 64.94 130 SER A N 1
ATOM 1023 C CA . SER A 1 130 ? -20.361 7.955 32.916 1.00 64.94 130 SER A CA 1
ATOM 1024 C C . SER A 1 130 ? -21.253 7.949 31.668 1.00 64.94 130 SER A C 1
ATOM 1026 O O . SE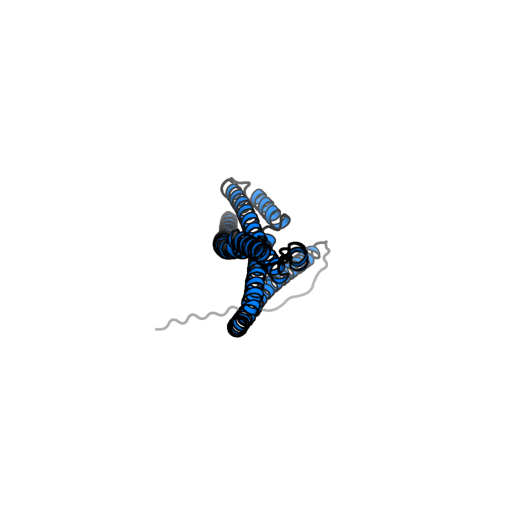R A 1 130 ? -20.769 8.121 30.550 1.00 64.94 130 SER A O 1
ATOM 1028 N N . PHE A 1 131 ? -22.564 7.755 31.824 1.00 67.50 131 PHE A N 1
ATOM 1029 C CA . PHE A 1 131 ? -23.488 7.532 30.703 1.00 67.50 131 PHE A CA 1
ATOM 1030 C C . PHE A 1 131 ? -23.506 8.688 29.685 1.00 67.50 131 PHE A C 1
ATOM 1032 O O . PHE A 1 131 ? -23.514 8.459 28.472 1.00 67.50 131 PHE A O 1
ATOM 1039 N N . LEU A 1 132 ? -23.500 9.934 30.168 1.00 71.50 132 LEU A N 1
ATOM 1040 C CA . LEU A 1 132 ? -23.647 11.118 29.319 1.00 71.50 132 LEU A CA 1
ATOM 1041 C C . LEU A 1 132 ? -22.370 11.370 28.504 1.00 71.50 132 LEU A C 1
ATOM 1043 O O . LEU A 1 132 ? -22.438 11.688 27.316 1.00 71.50 132 LEU A O 1
ATOM 1047 N N . ILE A 1 133 ? -21.210 11.139 29.121 1.00 72.00 133 ILE A N 1
ATOM 1048 C CA . ILE A 1 133 ? -19.892 11.276 28.493 1.00 72.00 133 ILE A CA 1
ATOM 1049 C C . ILE A 1 133 ? -19.697 10.202 27.415 1.00 72.00 133 ILE A C 1
ATOM 1051 O O . ILE A 1 133 ? -19.343 10.539 26.284 1.00 72.00 133 ILE A O 1
ATOM 1055 N N . HIS A 1 134 ? -20.031 8.937 27.701 1.00 70.31 134 HIS A N 1
ATOM 1056 C CA . HIS A 1 134 ? -19.960 7.850 26.714 1.00 70.31 134 HIS A CA 1
ATOM 1057 C C . HIS A 1 134 ? -20.845 8.119 25.493 1.00 70.31 134 HIS A C 1
ATOM 1059 O O . HIS A 1 134 ? -20.405 7.962 24.351 1.00 70.31 134 HIS A O 1
ATOM 1065 N N . GLY A 1 135 ? -22.076 8.593 25.716 1.00 70.31 135 GLY A N 1
ATOM 1066 C CA . GLY A 1 135 ? -22.993 8.957 24.638 1.00 70.31 135 GLY A CA 1
ATOM 1067 C C . GLY A 1 135 ? -22.473 10.106 23.766 1.00 70.31 135 GLY A C 1
ATOM 1068 O O . GLY A 1 135 ? -22.622 10.064 22.542 1.00 70.31 135 GLY A O 1
ATOM 1069 N N . LEU A 1 136 ? -21.832 11.113 24.367 1.00 72.56 136 LEU A N 1
ATOM 1070 C CA . LEU A 1 136 ? -21.234 12.241 23.647 1.00 72.56 136 LEU A CA 1
ATOM 1071 C C . LEU A 1 136 ? -19.985 11.831 22.862 1.00 72.56 136 LEU A C 1
ATOM 1073 O O . LEU A 1 136 ? -19.865 12.203 21.696 1.00 72.56 136 LEU A O 1
ATOM 1077 N N . CYS A 1 137 ? -19.095 11.025 23.441 1.00 72.31 137 CYS A N 1
ATOM 1078 C CA . CYS A 1 137 ? -17.906 10.530 22.749 1.00 72.31 137 CYS A CA 1
ATOM 1079 C C . CYS A 1 137 ? -18.274 9.590 21.589 1.00 72.31 137 CYS A C 1
ATOM 1081 O O . CYS A 1 137 ? -17.712 9.718 20.502 1.00 72.31 137 CYS A O 1
ATOM 1083 N N . TYR A 1 138 ? -19.267 8.711 21.765 1.00 70.62 138 TYR A N 1
ATOM 1084 C CA . TYR A 1 138 ? -19.781 7.858 20.687 1.00 70.62 138 TYR A CA 1
ATOM 1085 C C . TYR A 1 138 ? -20.426 8.677 19.557 1.00 70.62 138 TYR A C 1
ATOM 1087 O O . TYR A 1 138 ? -20.171 8.440 18.374 1.00 70.62 138 TYR A O 1
ATOM 1095 N N . ARG A 1 139 ? -21.217 9.706 19.897 1.00 72.62 139 ARG A N 1
ATOM 1096 C CA . ARG A 1 139 ? -21.738 10.659 18.901 1.00 72.62 139 ARG A CA 1
ATOM 1097 C C . ARG A 1 139 ? -20.624 11.441 18.218 1.00 72.62 139 ARG A C 1
ATOM 1099 O O . ARG A 1 139 ? -20.727 11.693 17.020 1.00 72.62 139 ARG A O 1
ATOM 1106 N N . GLY A 1 140 ? -19.565 11.793 18.943 1.00 73.56 140 GLY A N 1
ATOM 1107 C CA . GLY A 1 140 ? -18.352 12.382 18.386 1.00 73.56 140 GLY A CA 1
ATOM 1108 C C . GLY A 1 140 ? -17.745 11.465 17.330 1.00 73.56 140 GLY A C 1
ATOM 1109 O O . GLY A 1 140 ? -17.610 11.865 16.179 1.00 73.56 140 GLY A O 1
ATOM 1110 N N . LEU A 1 141 ? -17.496 10.204 17.672 1.00 74.94 141 LEU A N 1
ATOM 1111 C CA . LEU A 1 141 ? -16.947 9.201 16.761 1.00 74.94 141 LEU A CA 1
ATOM 1112 C C . LEU A 1 141 ? -17.765 9.057 15.460 1.00 74.94 141 LEU A C 1
ATOM 1114 O O . LEU A 1 141 ? -17.189 8.995 14.372 1.00 74.94 141 LEU A O 1
ATOM 1118 N N . GLN A 1 142 ? -19.099 9.053 15.560 1.00 76.06 142 GLN A N 1
ATOM 1119 C CA . GLN A 1 142 ? -19.982 9.025 14.388 1.00 76.06 142 GLN A CA 1
ATOM 1120 C C . GLN A 1 142 ? -19.969 10.339 13.596 1.00 76.06 142 GLN A C 1
ATOM 1122 O O . GLN A 1 142 ? -19.923 10.313 12.368 1.00 76.06 142 GLN A O 1
ATOM 1127 N N . THR A 1 143 ? -19.971 11.488 14.276 1.00 76.25 143 THR A N 1
ATOM 1128 C CA . THR A 1 143 ? -19.954 12.815 13.633 1.00 76.25 143 THR A CA 1
ATOM 1129 C C . THR A 1 143 ? -18.665 13.026 12.839 1.00 76.25 143 THR A C 1
ATOM 1131 O O . THR A 1 143 ? -18.701 13.540 11.724 1.00 76.25 143 THR A O 1
ATOM 1134 N N . TRP A 1 144 ? -17.535 12.561 13.378 1.00 74.00 144 TRP A N 1
ATOM 1135 C CA . TRP A 1 144 ? -16.224 12.597 12.728 1.00 74.00 144 TRP A CA 1
ATOM 1136 C C . TRP A 1 144 ? -16.004 11.459 11.716 1.00 74.00 144 TRP A C 1
ATOM 1138 O O . TRP A 1 144 ? -14.940 11.391 11.106 1.00 74.00 144 TRP A O 1
ATOM 1148 N N . ARG A 1 145 ? -16.995 10.572 11.512 1.00 80.69 145 ARG A N 1
ATOM 1149 C CA . ARG A 1 145 ? -16.975 9.476 10.522 1.00 80.69 145 ARG A CA 1
ATOM 1150 C C . ARG A 1 145 ? -15.750 8.558 10.602 1.00 80.69 145 ARG A C 1
ATOM 1152 O O . ARG A 1 145 ? -15.364 7.937 9.614 1.00 80.69 145 ARG A O 1
ATOM 1159 N N . VAL A 1 146 ? -15.172 8.395 11.791 1.00 81.81 146 VAL A N 1
ATOM 1160 C CA . VAL A 1 146 ? -14.031 7.492 12.017 1.00 81.81 146 VAL A CA 1
ATOM 1161 C C . VAL A 1 146 ? -14.309 6.057 11.532 1.00 81.81 146 VAL A C 1
ATOM 1163 O O . VAL A 1 146 ? -13.440 5.495 10.865 1.00 81.81 146 VAL A O 1
ATOM 1166 N N . PRO A 1 147 ? -15.506 5.467 11.748 1.00 78.69 147 PRO A N 1
ATOM 1167 C CA . PRO A 1 147 ? -15.812 4.135 11.226 1.00 78.69 147 PRO A CA 1
ATOM 1168 C C . PRO A 1 147 ? -15.768 4.074 9.693 1.00 78.69 147 PRO A C 1
ATOM 1170 O O . PRO A 1 147 ? -15.237 3.118 9.132 1.00 78.69 147 PRO A O 1
ATOM 1173 N N . GLU A 1 148 ? -16.260 5.110 9.004 1.00 82.81 148 GLU A N 1
ATOM 1174 C CA . GLU A 1 148 ? -16.213 5.181 7.538 1.00 82.81 148 GLU A CA 1
ATOM 1175 C C . GLU A 1 148 ? -14.760 5.247 7.048 1.00 82.81 148 GLU A C 1
ATOM 1177 O O . GLU A 1 148 ? -14.376 4.495 6.151 1.00 82.81 148 GLU A O 1
ATOM 1182 N N . ILE A 1 149 ? -13.923 6.065 7.697 1.00 86.00 149 ILE A N 1
ATOM 1183 C CA . ILE A 1 149 ? -12.494 6.177 7.376 1.00 86.00 149 ILE A CA 1
ATOM 1184 C C . ILE A 1 149 ? -11.808 4.816 7.534 1.00 86.00 149 ILE A C 1
ATOM 1186 O O . ILE A 1 149 ? -11.159 4.356 6.593 1.00 86.00 149 ILE A O 1
ATOM 1190 N N . ILE A 1 150 ? -12.008 4.130 8.664 1.00 86.19 150 ILE A N 1
ATOM 1191 C CA . ILE A 1 150 ? -11.387 2.825 8.939 1.00 86.19 150 ILE A CA 1
ATOM 1192 C C . ILE A 1 150 ? -11.803 1.785 7.892 1.00 86.19 150 ILE A C 1
ATOM 1194 O O . ILE A 1 150 ? -10.954 1.056 7.381 1.00 86.19 150 ILE A O 1
ATOM 1198 N N . THR A 1 151 ? -13.079 1.758 7.498 1.00 85.38 151 THR A N 1
ATOM 1199 C CA . THR A 1 151 ? -13.561 0.838 6.449 1.00 85.38 151 THR A CA 1
ATOM 1200 C C . THR A 1 151 ? -13.041 1.170 5.046 1.00 85.38 151 THR A C 1
ATOM 1202 O O . THR A 1 151 ? -13.003 0.291 4.184 1.00 85.38 151 THR A O 1
ATOM 1205 N N . SER A 1 152 ? -12.604 2.412 4.808 1.00 86.69 152 SER A N 1
ATOM 1206 C CA . SER A 1 152 ? -12.048 2.858 3.524 1.00 86.69 152 SER A CA 1
ATOM 1207 C C . SER A 1 152 ? -10.536 2.623 3.380 1.00 86.69 152 SER A C 1
ATOM 1209 O O . SER A 1 152 ? -10.044 2.501 2.258 1.00 86.69 152 SER A O 1
ATOM 1211 N N . LEU A 1 153 ? -9.794 2.484 4.487 1.00 90.69 153 LEU A N 1
ATOM 1212 C CA . LEU A 1 153 ? -8.341 2.245 4.487 1.00 90.69 153 LEU A CA 1
ATOM 1213 C C . LEU A 1 153 ? -7.893 1.058 3.609 1.00 90.69 153 LEU A C 1
ATOM 1215 O O . LEU A 1 153 ? -6.949 1.229 2.830 1.00 90.69 153 LEU A O 1
ATOM 1219 N N . PRO A 1 154 ? -8.553 -0.121 3.650 1.00 89.50 154 PRO A N 1
ATOM 1220 C CA . PRO A 1 154 ? -8.178 -1.242 2.791 1.00 89.50 154 PRO A CA 1
ATOM 1221 C C . PRO A 1 154 ? -8.325 -0.924 1.297 1.00 89.50 154 PRO A C 1
ATOM 1223 O O . PRO A 1 154 ? -7.571 -1.447 0.481 1.00 89.50 154 PRO A O 1
ATOM 1226 N N . ILE A 1 155 ? -9.270 -0.053 0.928 1.00 88.50 155 ILE A N 1
ATOM 1227 C CA . ILE A 1 155 ? -9.515 0.343 -0.466 1.00 88.50 155 ILE A CA 1
ATOM 1228 C C . ILE A 1 155 ? -8.334 1.158 -0.985 1.00 88.50 155 ILE A C 1
ATOM 1230 O O . ILE A 1 155 ? -7.863 0.924 -2.095 1.00 88.50 155 ILE A O 1
ATOM 1234 N N . LEU A 1 156 ? -7.813 2.074 -0.166 1.00 90.69 156 LEU A N 1
ATOM 1235 C CA . LEU A 1 156 ? -6.659 2.892 -0.532 1.00 90.69 156 LEU A CA 1
ATOM 1236 C C . LEU A 1 156 ? -5.416 2.023 -0.794 1.00 90.69 156 LEU A C 1
ATOM 1238 O O . LEU A 1 156 ? -4.704 2.241 -1.774 1.00 90.69 156 LEU A O 1
ATOM 1242 N N . LEU A 1 157 ? -5.201 0.986 0.027 1.00 92.38 157 LEU A N 1
ATOM 1243 C CA . LEU A 1 157 ? -4.121 0.012 -0.176 1.00 92.38 157 LEU A CA 1
ATOM 1244 C C . LEU A 1 157 ? -4.346 -0.888 -1.396 1.00 92.38 157 LEU A C 1
ATOM 1246 O O . LEU A 1 157 ? -3.386 -1.214 -2.091 1.00 92.38 157 LEU A O 1
ATOM 1250 N N . GLN A 1 158 ? -5.590 -1.257 -1.707 1.00 91.12 158 GLN A N 1
ATOM 1251 C CA . GLN A 1 158 ? -5.887 -1.977 -2.947 1.00 91.12 158 GLN A CA 1
ATOM 1252 C C . GLN A 1 158 ? -5.616 -1.118 -4.185 1.00 91.12 158 GLN A C 1
ATOM 1254 O O . GLN A 1 158 ? -5.030 -1.616 -5.141 1.00 91.12 158 GLN A O 1
ATOM 1259 N N . ILE A 1 159 ? -5.975 0.170 -4.170 1.00 91.38 159 ILE A N 1
ATOM 1260 C CA . ILE A 1 159 ? -5.652 1.099 -5.266 1.00 91.38 159 ILE A CA 1
ATOM 1261 C C . ILE A 1 159 ? -4.133 1.185 -5.453 1.00 91.38 159 ILE A C 1
ATOM 1263 O O . ILE A 1 159 ? -3.647 1.079 -6.579 1.00 91.38 159 ILE A O 1
ATOM 1267 N N . ALA A 1 160 ? -3.376 1.303 -4.358 1.00 95.00 160 ALA A N 1
ATOM 1268 C CA . ALA A 1 160 ? -1.917 1.283 -4.402 1.00 95.00 160 ALA A CA 1
ATOM 1269 C C . ALA A 1 160 ? -1.382 -0.009 -5.052 1.00 95.00 160 ALA A C 1
ATOM 1271 O O . ALA A 1 160 ? -0.549 0.049 -5.957 1.00 95.00 160 ALA A O 1
ATOM 1272 N N . LEU A 1 161 ? -1.919 -1.169 -4.662 1.00 93.31 161 LEU A N 1
ATOM 1273 C CA . LEU A 1 161 ? -1.552 -2.468 -5.227 1.00 93.31 161 LEU A CA 1
ATOM 1274 C C . LEU A 1 161 ? -1.864 -2.566 -6.733 1.00 93.31 161 LEU A C 1
ATOM 1276 O O . LEU A 1 161 ? -1.037 -3.063 -7.496 1.00 93.31 161 LEU A O 1
ATOM 1280 N N . VAL A 1 162 ? -3.026 -2.068 -7.174 1.00 91.56 162 VAL A N 1
ATOM 1281 C CA . VAL A 1 162 ? -3.415 -2.022 -8.597 1.00 91.56 162 VAL A CA 1
ATOM 1282 C C . VAL A 1 162 ? -2.438 -1.170 -9.399 1.00 91.56 162 VAL A C 1
ATOM 1284 O O . VAL A 1 162 ? -1.985 -1.599 -10.460 1.00 91.56 162 VAL A O 1
ATOM 1287 N N . LEU A 1 163 ? -2.095 0.022 -8.904 1.00 93.12 163 LEU A N 1
ATOM 1288 C CA . LEU A 1 163 ? -1.155 0.924 -9.575 1.00 93.12 163 LEU A CA 1
ATOM 1289 C C . LEU A 1 163 ? 0.227 0.281 -9.716 1.00 93.12 163 LEU A C 1
ATOM 1291 O O . LEU A 1 163 ? 0.814 0.304 -10.799 1.00 93.12 163 LEU A O 1
ATOM 1295 N N . PHE A 1 164 ? 0.711 -0.357 -8.651 1.00 95.06 164 PHE A N 1
ATOM 1296 C CA . PHE A 1 164 ? 1.990 -1.058 -8.664 1.00 95.06 164 PHE A CA 1
ATOM 1297 C C . PHE A 1 164 ? 2.009 -2.222 -9.661 1.00 95.06 164 PHE A C 1
ATOM 1299 O O . PHE A 1 164 ? 2.910 -2.304 -10.501 1.00 95.06 164 PHE A O 1
ATOM 1306 N N . LEU A 1 165 ? 0.987 -3.084 -9.624 1.00 92.00 165 LEU A N 1
ATOM 1307 C CA . LEU A 1 165 ? 0.868 -4.211 -10.549 1.00 92.00 165 LEU A CA 1
ATOM 1308 C C . LEU A 1 165 ? 0.702 -3.746 -11.999 1.00 92.00 165 LEU A C 1
ATOM 1310 O O . LEU A 1 165 ? 1.285 -4.348 -12.895 1.00 92.00 165 LEU A O 1
ATOM 1314 N N . SER A 1 166 ? -0.003 -2.639 -12.237 1.00 91.31 166 SER A N 1
ATOM 1315 C CA . SER A 1 166 ? -0.102 -2.029 -13.568 1.00 91.31 166 SER A CA 1
ATOM 1316 C C . SER A 1 166 ? 1.271 -1.590 -14.086 1.00 91.31 166 SER A C 1
ATOM 1318 O O . SER A 1 166 ? 1.610 -1.876 -15.232 1.00 91.31 166 SER A O 1
ATOM 1320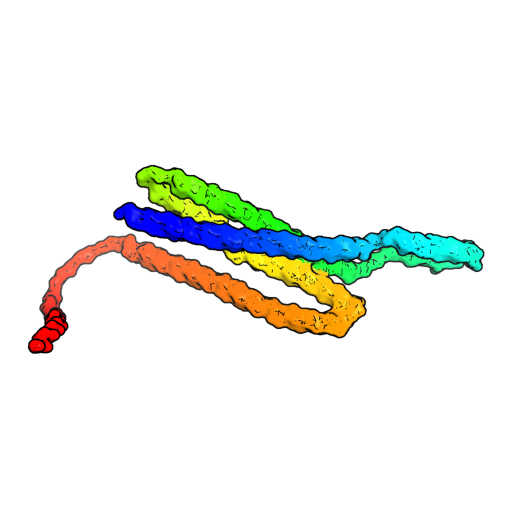 N N . GLY A 1 167 ? 2.098 -0.971 -13.236 1.00 91.12 167 GLY A N 1
ATOM 1321 C CA . GLY A 1 167 ? 3.480 -0.628 -13.584 1.00 91.12 167 GLY A CA 1
ATOM 1322 C C . GLY A 1 167 ? 4.336 -1.861 -13.902 1.00 91.12 167 GLY A C 1
ATOM 1323 O O . GLY A 1 167 ? 5.069 -1.853 -14.890 1.00 91.12 167 GLY A O 1
ATOM 1324 N N . ILE A 1 168 ? 4.182 -2.953 -13.137 1.00 91.81 168 ILE A N 1
ATOM 1325 C CA . ILE A 1 168 ? 4.843 -4.238 -13.435 1.00 91.81 168 ILE A CA 1
ATOM 1326 C C . ILE A 1 168 ? 4.405 -4.788 -14.791 1.00 91.81 168 ILE A C 1
ATOM 1328 O O . ILE A 1 168 ? 5.250 -5.257 -15.548 1.00 91.81 168 ILE A O 1
ATOM 1332 N N . LEU A 1 169 ? 3.112 -4.737 -15.120 1.00 89.69 169 LEU A N 1
ATOM 1333 C CA . LEU A 1 169 ? 2.623 -5.218 -16.411 1.00 89.69 169 LEU A CA 1
ATOM 1334 C C . LEU A 1 169 ? 3.254 -4.430 -17.558 1.00 89.69 169 LEU A C 1
ATOM 1336 O O . LEU A 1 169 ? 3.808 -5.043 -18.466 1.00 89.69 169 LEU A O 1
ATOM 1340 N N . VAL A 1 170 ? 3.232 -3.094 -17.502 1.00 88.69 170 VAL A N 1
ATOM 1341 C CA . VAL A 1 170 ? 3.848 -2.242 -18.538 1.00 88.69 170 VAL A CA 1
ATOM 1342 C C . VAL A 1 170 ? 5.333 -2.572 -18.709 1.00 88.69 170 VAL A C 1
ATOM 1344 O O . VAL A 1 170 ? 5.811 -2.687 -19.837 1.00 88.69 170 VAL A O 1
ATOM 1347 N N . LEU A 1 171 ? 6.046 -2.796 -17.602 1.00 88.44 171 LEU A N 1
ATOM 1348 C CA . LEU A 1 171 ? 7.441 -3.225 -17.621 1.00 88.44 171 LEU A CA 1
ATOM 1349 C C . LEU A 1 171 ? 7.603 -4.590 -18.303 1.00 88.44 171 LEU A C 1
ATOM 1351 O O . LEU A 1 171 ? 8.379 -4.712 -19.247 1.00 88.44 171 LEU A O 1
ATOM 1355 N N . LEU A 1 172 ? 6.852 -5.609 -17.884 1.00 88.12 172 LEU A N 1
ATOM 1356 C CA . LEU A 1 172 ? 6.950 -6.966 -18.433 1.00 88.12 172 LEU A CA 1
ATOM 1357 C C . LEU A 1 172 ? 6.628 -7.013 -19.928 1.00 88.12 172 LEU A C 1
ATOM 1359 O O . LEU A 1 172 ? 7.311 -7.711 -20.676 1.00 88.12 172 LEU A O 1
ATOM 1363 N N . TRP A 1 173 ? 5.632 -6.243 -20.370 1.00 87.56 173 TRP A N 1
ATOM 1364 C CA . TRP A 1 173 ? 5.290 -6.110 -21.786 1.00 87.56 173 TRP A CA 1
ATOM 1365 C C . TRP A 1 173 ? 6.434 -5.509 -22.612 1.00 87.56 173 TRP A C 1
ATOM 1367 O O . TRP A 1 173 ? 6.565 -5.857 -23.784 1.00 87.56 173 TRP A O 1
ATOM 1377 N N . SER A 1 174 ? 7.285 -4.672 -22.008 1.00 84.06 174 SER A N 1
ATOM 1378 C CA . SER A 1 174 ? 8.474 -4.112 -22.660 1.00 84.06 174 SER A CA 1
ATOM 1379 C C . SER A 1 174 ? 9.653 -5.090 -22.743 1.00 84.06 174 SER A C 1
ATOM 1381 O O . SER A 1 174 ? 10.501 -4.914 -23.613 1.00 84.06 174 SER A O 1
ATOM 1383 N N . PHE A 1 175 ? 9.736 -6.088 -21.854 1.00 82.38 175 PHE A N 1
ATOM 1384 C CA . PHE A 1 175 ? 10.826 -7.073 -21.841 1.00 82.38 175 PHE A CA 1
ATOM 1385 C C . PHE A 1 175 ? 10.473 -8.349 -22.611 1.00 82.38 175 PHE A C 1
ATOM 1387 O O . PHE A 1 175 ? 11.201 -8.751 -23.515 1.00 82.38 175 PHE A O 1
ATOM 1394 N N . GLN A 1 176 ? 9.372 -9.014 -22.245 1.00 86.19 176 GLN A N 1
ATOM 1395 C CA . GLN A 1 176 ? 8.991 -10.296 -22.834 1.00 86.19 176 GLN A CA 1
ATOM 1396 C C . GLN A 1 176 ? 7.479 -10.542 -22.740 1.00 86.19 176 GLN A C 1
ATOM 1398 O O . GLN A 1 176 ? 6.921 -10.771 -21.664 1.00 86.19 176 GLN A O 1
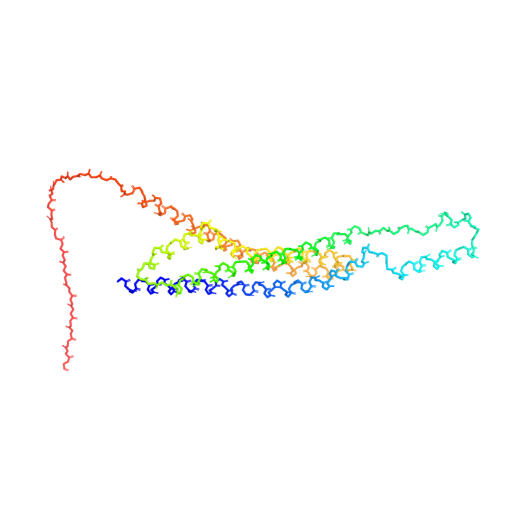ATOM 1403 N N . SER A 1 177 ? 6.815 -10.608 -23.896 1.00 85.62 177 SER A N 1
ATOM 1404 C CA . SER A 1 177 ? 5.353 -10.732 -23.988 1.00 85.62 177 SER A CA 1
ATOM 1405 C C . SER A 1 177 ? 4.793 -12.036 -23.400 1.00 85.62 177 SER A C 1
ATOM 1407 O O . SER A 1 177 ? 3.662 -12.055 -22.919 1.00 85.62 177 SER A O 1
ATOM 1409 N N . VAL A 1 178 ? 5.575 -13.124 -23.391 1.00 86.69 178 VAL A N 1
ATOM 1410 C CA . VAL A 1 178 ? 5.144 -14.419 -22.828 1.00 86.69 178 VAL A CA 1
ATOM 1411 C C . VAL A 1 178 ? 4.918 -14.306 -21.321 1.00 86.69 178 VAL A C 1
ATOM 1413 O O . VAL A 1 178 ? 3.830 -14.623 -20.842 1.00 86.69 178 VAL A O 1
ATOM 1416 N N . VAL A 1 179 ? 5.902 -13.788 -20.581 1.00 86.88 179 VAL A N 1
ATOM 1417 C CA . VAL A 1 179 ? 5.790 -13.600 -19.126 1.00 86.88 179 VAL A CA 1
ATOM 1418 C C . VAL A 1 179 ? 4.681 -12.594 -18.815 1.00 86.88 179 VAL A C 1
ATOM 1420 O O . VAL A 1 179 ? 3.839 -12.852 -17.957 1.00 86.88 179 VAL A O 1
ATOM 1423 N N . ALA A 1 180 ? 4.606 -11.504 -19.586 1.00 85.38 180 ALA A N 1
ATOM 1424 C CA . ALA A 1 180 ? 3.565 -10.491 -19.447 1.00 85.38 180 ALA A CA 1
ATOM 1425 C C . ALA A 1 180 ? 2.147 -11.070 -19.567 1.00 85.38 180 ALA A C 1
ATOM 1427 O O . ALA A 1 180 ? 1.275 -10.745 -18.758 1.00 85.38 180 ALA A O 1
ATOM 1428 N N . SER A 1 181 ? 1.915 -11.963 -20.535 1.00 85.19 181 SER A N 1
ATOM 1429 C CA . SER A 1 181 ? 0.604 -12.586 -20.741 1.00 85.19 181 SER A CA 1
ATOM 1430 C C . SER A 1 181 ? 0.167 -13.436 -19.543 1.00 85.19 181 SER A C 1
ATOM 1432 O O . SER A 1 181 ? -0.953 -13.278 -19.056 1.00 85.19 181 SER A O 1
ATOM 1434 N N . ILE A 1 182 ? 1.070 -14.257 -18.995 1.00 89.00 182 ILE A N 1
ATOM 1435 C CA . ILE A 1 182 ? 0.794 -15.118 -17.837 1.00 89.00 182 ILE A CA 1
ATOM 1436 C C . ILE A 1 182 ? 0.498 -14.259 -16.604 1.00 89.00 182 ILE A C 1
ATOM 1438 O O . ILE A 1 182 ? -0.505 -14.475 -15.921 1.00 89.00 182 ILE A O 1
ATOM 1442 N N . THR A 1 183 ? 1.321 -13.239 -16.345 1.00 86.44 183 THR A N 1
ATOM 1443 C CA . THR A 1 183 ? 1.114 -12.320 -15.219 1.00 86.44 183 THR A CA 1
ATOM 1444 C C . THR A 1 183 ? -0.206 -11.562 -15.347 1.00 86.44 183 THR A C 1
ATOM 1446 O O . THR A 1 183 ? -0.922 -11.440 -14.356 1.00 86.44 183 THR A O 1
ATOM 1449 N N . THR A 1 184 ? -0.580 -11.121 -16.554 1.00 87.75 184 THR A N 1
ATOM 1450 C CA . THR A 1 184 ? -1.850 -10.416 -16.806 1.00 87.75 184 THR A CA 1
ATOM 1451 C C . THR A 1 184 ? -3.058 -11.297 -16.484 1.00 87.75 184 THR A C 1
ATOM 1453 O O . THR A 1 184 ? -4.017 -10.813 -15.887 1.00 87.75 184 THR A O 1
ATOM 1456 N N . VAL A 1 185 ? -3.012 -12.592 -16.820 1.00 88.56 185 VAL A N 1
ATOM 1457 C CA . VAL A 1 185 ? -4.097 -13.537 -16.502 1.00 88.56 185 VAL A CA 1
ATOM 1458 C C . VAL A 1 185 ? -4.244 -13.718 -14.992 1.00 88.56 185 VAL A C 1
ATOM 1460 O O . VAL A 1 185 ? -5.354 -13.625 -14.474 1.00 88.56 185 VAL A O 1
ATOM 1463 N N . ILE A 1 186 ? -3.141 -13.920 -14.266 1.00 87.25 186 ILE A N 1
ATOM 1464 C CA . ILE A 1 186 ? -3.167 -14.094 -12.803 1.00 87.25 186 ILE A CA 1
ATOM 1465 C C . ILE A 1 186 ? -3.755 -12.848 -12.128 1.00 87.25 186 ILE A C 1
ATOM 1467 O O . ILE A 1 186 ? -4.711 -12.934 -11.356 1.00 87.25 186 ILE A O 1
ATOM 1471 N N . VAL A 1 187 ? -3.218 -11.680 -12.481 1.00 86.75 187 VAL A N 1
ATOM 1472 C CA . VAL A 1 187 ? -3.673 -10.361 -12.029 1.00 86.75 187 VAL A CA 1
ATOM 1473 C C . VAL A 1 187 ? -5.170 -10.189 -12.321 1.00 86.75 187 VAL A C 1
ATOM 1475 O O . VAL A 1 187 ? -5.956 -9.937 -11.402 1.00 86.75 187 VAL A O 1
ATOM 1478 N N . GLY A 1 188 ? -5.585 -10.438 -13.565 1.00 83.75 188 GLY A N 1
ATOM 1479 C CA . GLY A 1 188 ? -6.967 -10.320 -14.029 1.00 83.75 188 GLY A CA 1
ATOM 1480 C C . GLY A 1 188 ? -7.963 -11.252 -13.334 1.00 83.75 188 GLY A C 1
ATOM 1481 O O . GLY A 1 188 ? -9.134 -10.902 -13.239 1.00 83.75 188 GLY A O 1
ATOM 1482 N N . LEU A 1 189 ? -7.522 -12.392 -12.794 1.00 83.38 189 LEU A N 1
ATOM 1483 C CA . LEU A 1 189 ? -8.371 -13.286 -11.998 1.00 83.38 189 LEU A CA 1
ATOM 1484 C C . LEU A 1 189 ? -8.505 -12.821 -10.539 1.00 83.38 189 LEU A C 1
ATOM 1486 O O . LEU A 1 189 ? -9.581 -12.916 -9.949 1.00 83.38 189 LEU A O 1
ATOM 1490 N N . THR A 1 190 ? -7.432 -12.295 -9.946 1.00 78.19 190 THR A N 1
ATOM 1491 C CA . THR A 1 190 ? -7.407 -11.924 -8.516 1.00 78.19 190 THR A CA 1
ATOM 1492 C C . THR A 1 190 ? -8.100 -10.598 -8.190 1.00 78.19 190 THR A C 1
ATOM 1494 O O . THR A 1 190 ? -8.724 -10.462 -7.131 1.00 78.19 190 THR A O 1
ATOM 1497 N N . PHE A 1 191 ? -8.042 -9.615 -9.092 1.00 79.25 191 PHE A N 1
ATOM 1498 C CA . PHE A 1 191 ? -8.634 -8.296 -8.862 1.00 79.25 191 PHE A CA 1
ATOM 1499 C C . PHE A 1 191 ? -10.164 -8.259 -8.819 1.00 79.25 191 PHE A C 1
ATOM 1501 O O . PHE A 1 191 ? -10.689 -7.692 -7.860 1.00 79.25 191 PHE A O 1
ATOM 1508 N N . PRO A 1 192 ? -10.914 -8.848 -9.772 1.00 79.06 192 PRO A N 1
ATOM 1509 C CA . PRO A 1 192 ? -12.372 -8.777 -9.745 1.00 79.06 192 PRO A CA 1
ATOM 1510 C C . PRO A 1 192 ? -12.946 -9.474 -8.512 1.00 79.06 192 PRO A C 1
ATOM 1512 O O . PRO A 1 192 ? -13.917 -8.993 -7.941 1.00 79.06 192 PRO A O 1
ATOM 1515 N N . PHE A 1 193 ? -12.313 -10.549 -8.037 1.00 79.69 193 PHE A N 1
ATOM 1516 C CA . PHE A 1 193 ? -12.718 -11.209 -6.797 1.00 79.69 193 PHE A CA 1
ATOM 1517 C C . PHE A 1 193 ? -12.549 -10.301 -5.569 1.00 79.69 193 PHE A C 1
ATOM 1519 O O . PHE A 1 193 ? -13.436 -10.223 -4.716 1.00 79.69 193 PHE A O 1
ATOM 1526 N N . SER A 1 194 ? -11.425 -9.586 -5.499 1.00 75.81 194 SER A N 1
ATOM 1527 C CA . SER A 1 194 ? -11.121 -8.662 -4.403 1.00 75.81 194 SER A CA 1
ATOM 1528 C C . SER A 1 194 ? -12.064 -7.456 -4.412 1.00 75.81 194 SER A C 1
ATOM 1530 O O . SER A 1 194 ? -12.644 -7.118 -3.380 1.00 75.81 194 SER A O 1
ATOM 1532 N N . LEU A 1 195 ? -12.306 -6.878 -5.595 1.00 76.94 195 LEU A N 1
ATOM 1533 C CA . LEU A 1 195 ? -13.251 -5.778 -5.787 1.00 76.94 195 LEU A CA 1
ATOM 1534 C C . LEU A 1 195 ? -14.688 -6.206 -5.493 1.00 76.94 195 LEU A C 1
ATOM 1536 O O . LEU A 1 195 ? -15.391 -5.483 -4.800 1.00 76.94 195 LEU A O 1
ATOM 1540 N N . GLN A 1 196 ? -15.107 -7.401 -5.917 1.00 79.25 196 GLN A N 1
ATOM 1541 C CA . GLN A 1 196 ? -16.445 -7.919 -5.635 1.00 79.25 196 GLN A CA 1
ATOM 1542 C C . GLN A 1 196 ? -16.697 -8.008 -4.130 1.00 79.25 196 GLN A C 1
ATOM 1544 O O . GLN A 1 196 ? -17.735 -7.552 -3.648 1.00 79.25 196 GLN A O 1
ATOM 1549 N N . ARG A 1 197 ? -15.742 -8.553 -3.364 1.00 78.62 197 ARG A N 1
ATOM 1550 C CA . ARG A 1 197 ? -15.868 -8.598 -1.902 1.00 78.62 197 ARG A CA 1
ATOM 1551 C C . ARG A 1 197 ? -15.946 -7.196 -1.307 1.00 78.62 197 ARG A C 1
ATOM 1553 O O . ARG A 1 197 ? -16.808 -6.958 -0.465 1.00 78.62 197 ARG A O 1
ATOM 1560 N N . GLN A 1 198 ? -15.102 -6.274 -1.759 1.00 77.69 198 GLN A N 1
ATOM 1561 C CA . GLN A 1 198 ? -15.074 -4.901 -1.256 1.00 77.69 198 GLN A CA 1
ATOM 1562 C C . GLN A 1 198 ? -16.376 -4.138 -1.577 1.00 77.69 198 GLN A C 1
ATOM 1564 O O . GLN A 1 198 ? -16.941 -3.477 -0.707 1.00 77.69 198 GLN A O 1
ATOM 1569 N N . SER A 1 199 ? -16.906 -4.285 -2.793 1.00 76.25 199 SER A N 1
ATOM 1570 C CA . SER A 1 199 ? -18.182 -3.707 -3.226 1.00 76.25 199 SER A CA 1
ATOM 1571 C C . SER A 1 199 ? -19.366 -4.289 -2.453 1.00 76.25 199 SER A C 1
ATOM 1573 O O . SER A 1 199 ? -20.247 -3.538 -2.040 1.00 76.25 199 SER A O 1
ATOM 1575 N N . CYS A 1 200 ? -19.371 -5.601 -2.184 1.00 74.94 200 CYS A N 1
ATOM 1576 C CA . CYS A 1 200 ? -20.383 -6.230 -1.333 1.00 74.94 200 CYS A CA 1
ATOM 1577 C C . CYS A 1 200 ? -20.349 -5.687 0.105 1.00 74.94 200 CYS A C 1
ATOM 1579 O O . CYS A 1 200 ? -21.407 -5.463 0.687 1.00 74.94 200 CYS A O 1
ATOM 1581 N N . GLN A 1 201 ? -19.161 -5.442 0.670 1.00 72.44 201 GLN A N 1
ATOM 1582 C CA . GLN A 1 201 ? -19.017 -4.851 2.007 1.00 72.44 201 GLN A CA 1
ATOM 1583 C C . GLN A 1 201 ? -19.583 -3.425 2.055 1.00 72.44 201 GLN A C 1
ATOM 1585 O O . GLN A 1 201 ? -20.399 -3.119 2.922 1.00 72.44 201 GLN A O 1
ATOM 1590 N N . LEU A 1 202 ? -19.228 -2.574 1.085 1.00 69.19 202 LEU A N 1
ATOM 1591 C CA . LEU A 1 202 ? -19.745 -1.203 1.004 1.00 69.19 202 LEU A CA 1
ATOM 1592 C C . LEU A 1 202 ? -21.264 -1.159 0.777 1.00 69.19 202 LEU A C 1
ATOM 1594 O O . LEU A 1 202 ? -21.956 -0.353 1.400 1.00 69.19 202 LEU A O 1
ATOM 1598 N N . PHE A 1 203 ? -21.800 -2.044 -0.068 1.00 75.19 203 PHE A N 1
ATOM 1599 C CA . PHE A 1 203 ? -23.242 -2.151 -0.297 1.00 75.19 203 PHE A CA 1
ATOM 1600 C C . PHE A 1 203 ? -23.990 -2.617 0.960 1.00 75.19 203 PHE A C 1
ATOM 1602 O O . PHE A 1 203 ? -25.039 -2.068 1.298 1.00 75.19 203 PHE A O 1
ATOM 1609 N N . ASN A 1 204 ? -23.436 -3.580 1.702 1.00 73.12 204 ASN A N 1
ATOM 1610 C CA . ASN A 1 204 ? -24.011 -4.033 2.968 1.00 73.12 204 ASN A CA 1
ATOM 1611 C C . ASN A 1 204 ? -24.028 -2.908 4.023 1.00 73.12 204 ASN A C 1
ATOM 1613 O O . ASN A 1 204 ? -25.039 -2.675 4.675 1.00 73.12 204 ASN A O 1
ATOM 1617 N N . ILE A 1 205 ? -22.946 -2.132 4.142 1.00 70.81 205 ILE A N 1
ATOM 1618 C CA . ILE A 1 205 ? -22.885 -0.987 5.068 1.00 70.81 205 ILE A CA 1
ATOM 1619 C C . ILE A 1 205 ? -23.892 0.104 4.667 1.00 70.81 205 ILE A C 1
ATOM 1621 O O . ILE A 1 205 ? -24.617 0.631 5.511 1.00 70.81 205 ILE A O 1
ATOM 1625 N N . SER A 1 206 ? -23.986 0.422 3.372 1.00 68.94 206 SER A N 1
ATOM 1626 C CA . SER A 1 206 ? -24.942 1.411 2.859 1.00 68.94 206 SER A CA 1
ATOM 1627 C C . SER A 1 206 ? -26.393 0.990 3.113 1.00 68.94 206 SER A C 1
ATOM 1629 O O . SER A 1 206 ? -27.198 1.796 3.583 1.00 68.94 206 SER A O 1
ATOM 1631 N N . THR A 1 207 ? -26.721 -0.285 2.884 1.00 68.69 207 THR A N 1
ATOM 1632 C CA . THR A 1 207 ? -28.062 -0.825 3.153 1.00 68.69 207 THR A CA 1
ATOM 1633 C C . THR A 1 207 ? -28.398 -0.819 4.645 1.00 68.69 207 THR A C 1
ATOM 1635 O O . THR A 1 207 ? -29.507 -0.415 4.998 1.00 68.69 207 THR A O 1
ATOM 1638 N N . GLN A 1 208 ? -27.449 -1.139 5.534 1.00 67.56 208 GLN A N 1
ATOM 1639 C CA . GLN A 1 208 ? -27.658 -1.015 6.982 1.00 67.56 208 GLN A CA 1
ATOM 1640 C C . GLN A 1 208 ? -27.923 0.436 7.417 1.00 67.56 208 GLN A C 1
ATOM 1642 O O . GLN A 1 208 ? -28.908 0.700 8.113 1.00 67.56 208 GLN A O 1
ATOM 1647 N N . ASN A 1 209 ? -27.130 1.399 6.941 1.00 65.50 209 ASN A N 1
ATOM 1648 C CA . ASN A 1 209 ? -27.320 2.822 7.251 1.00 65.50 209 ASN A CA 1
ATOM 1649 C C . ASN A 1 209 ? -28.672 3.365 6.742 1.00 65.50 209 ASN A C 1
ATOM 1651 O O . ASN A 1 209 ? -29.341 4.151 7.425 1.00 65.50 209 ASN A O 1
ATOM 1655 N N . LEU A 1 210 ? -29.125 2.906 5.570 1.00 68.75 210 LEU A N 1
ATOM 1656 C CA . LEU A 1 210 ? -30.452 3.226 5.033 1.00 68.75 210 LEU A CA 1
ATOM 1657 C C . LEU A 1 210 ? -31.574 2.621 5.890 1.00 68.75 210 LEU A C 1
ATOM 1659 O O . LEU A 1 210 ? -32.536 3.309 6.219 1.00 68.75 210 LEU A O 1
ATOM 1663 N N . THR A 1 211 ? -31.449 1.368 6.334 1.00 64.12 211 THR A N 1
ATOM 1664 C CA . THR A 1 211 ? -32.458 0.771 7.228 1.00 64.12 211 THR A CA 1
ATOM 1665 C C . THR A 1 211 ? -32.537 1.472 8.585 1.00 64.12 211 THR A C 1
ATOM 1667 O O . THR A 1 211 ? -33.638 1.714 9.081 1.00 64.12 211 THR A O 1
ATOM 1670 N N . HIS A 1 212 ? -31.400 1.878 9.157 1.00 57.94 212 HIS A N 1
ATOM 1671 C CA . HIS A 1 212 ? -31.367 2.593 10.432 1.00 57.94 212 HIS A CA 1
ATOM 1672 C C . HIS A 1 212 ? -32.002 3.989 10.323 1.00 57.94 212 HIS A C 1
ATOM 1674 O O . HIS A 1 212 ? -32.762 4.383 11.204 1.00 57.94 212 HIS A O 1
ATOM 1680 N N . SER A 1 213 ? -31.758 4.717 9.228 1.00 65.38 213 SER A N 1
ATOM 1681 C CA . SER A 1 213 ? -32.372 6.033 8.975 1.00 65.38 213 SER A CA 1
ATOM 1682 C C . SER A 1 213 ? -33.879 5.960 8.688 1.00 65.38 213 SER A C 1
ATOM 1684 O O . SER A 1 213 ? -34.640 6.815 9.143 1.00 65.38 213 SER A O 1
ATOM 1686 N N . VAL A 1 214 ? -34.349 4.909 8.007 1.00 70.44 214 VAL A N 1
ATOM 1687 C CA . VAL A 1 214 ? -35.787 4.673 7.788 1.00 70.44 214 VAL A CA 1
ATOM 1688 C C . VAL A 1 214 ? -36.501 4.307 9.095 1.00 70.44 214 VAL A C 1
ATOM 1690 O O . VAL A 1 214 ? -37.605 4.792 9.351 1.00 70.44 214 VAL A O 1
ATOM 1693 N N . LEU A 1 215 ? -35.880 3.493 9.957 1.00 59.50 215 LEU A N 1
ATOM 1694 C CA . LEU A 1 215 ? -36.444 3.121 11.260 1.00 59.50 215 LEU A CA 1
ATOM 1695 C C . LEU A 1 215 ? -36.477 4.300 12.247 1.00 59.50 215 LEU A C 1
ATOM 1697 O O . LEU A 1 215 ? -37.473 4.468 12.953 1.00 59.50 215 LEU A O 1
ATOM 1701 N N . THR A 1 216 ? -35.455 5.161 12.268 1.00 59.19 216 THR A N 1
ATOM 1702 C CA . THR A 1 216 ? -35.452 6.376 13.105 1.00 59.19 216 THR A CA 1
ATOM 1703 C C . THR A 1 216 ? -36.439 7.432 12.600 1.00 59.19 216 THR A C 1
ATOM 1705 O O . THR A 1 216 ? -37.119 8.064 13.409 1.00 59.19 216 THR A O 1
ATOM 1708 N N . SER A 1 217 ? -36.611 7.564 11.280 1.00 56.09 217 SER A N 1
ATOM 1709 C CA . SER A 1 217 ? -37.648 8.408 10.667 1.00 56.09 217 SER A CA 1
ATOM 1710 C C . SER A 1 217 ? -39.066 7.933 11.024 1.00 56.09 217 SER A C 1
ATOM 1712 O O . SER A 1 217 ? -39.900 8.736 11.451 1.00 56.09 217 SER A O 1
ATOM 1714 N N . ARG A 1 218 ? -39.333 6.618 10.965 1.00 55.56 218 ARG A N 1
ATOM 1715 C CA . ARG A 1 218 ? -40.618 6.039 11.402 1.00 55.56 218 ARG A CA 1
ATOM 1716 C C . ARG A 1 218 ? -40.865 6.183 12.907 1.00 55.56 218 ARG A C 1
ATOM 1718 O O . ARG A 1 218 ? -42.005 6.405 13.302 1.00 55.56 218 ARG A O 1
ATOM 1725 N N . GLY A 1 219 ? -39.823 6.114 13.737 1.00 47.22 219 GLY A N 1
ATOM 1726 C CA . GLY A 1 219 ? -39.914 6.350 15.185 1.00 47.22 219 GLY A CA 1
ATOM 1727 C C . GLY A 1 219 ? -40.200 7.811 15.565 1.00 47.22 219 GLY A C 1
ATOM 1728 O O . GLY A 1 219 ? -40.868 8.064 16.566 1.00 47.22 219 GLY A O 1
ATOM 1729 N N . SER A 1 220 ? -39.758 8.772 14.746 1.00 43.31 220 SER A N 1
ATOM 1730 C CA . SER A 1 220 ? -40.011 10.209 14.937 1.00 43.31 220 SER A CA 1
ATOM 1731 C C . SER A 1 220 ? -41.406 10.653 14.483 1.00 43.31 220 SER A C 1
ATOM 1733 O O . SER A 1 220 ? -41.899 11.670 14.965 1.00 43.31 220 SER A O 1
ATOM 1735 N N . SER A 1 221 ? -42.062 9.912 13.584 1.00 45.97 221 SER A N 1
ATOM 1736 C CA . SER A 1 221 ? -43.429 10.220 13.134 1.00 45.97 221 SER A CA 1
ATOM 1737 C C . SER A 1 221 ? -44.525 9.658 14.058 1.00 45.97 221 SER A C 1
ATOM 1739 O O . SER A 1 221 ? -45.708 9.860 13.796 1.00 45.97 221 SER A O 1
ATOM 1741 N N . GLY A 1 222 ? -44.156 8.951 15.132 1.00 44.84 222 GLY A N 1
ATOM 1742 C CA . GLY A 1 222 ? -45.081 8.277 16.051 1.00 44.84 222 GLY A CA 1
ATOM 1743 C C . GLY A 1 222 ? -45.360 9.007 17.368 1.00 44.84 222 GLY A C 1
ATOM 1744 O O . GLY A 1 222 ? -45.754 8.357 18.335 1.00 44.84 222 GLY A O 1
ATOM 1745 N N . ARG A 1 223 ? -45.115 10.321 17.472 1.00 47.66 223 ARG A N 1
ATOM 1746 C CA . ARG A 1 223 ? -45.305 11.039 18.744 1.00 47.66 223 ARG A CA 1
ATOM 1747 C C . ARG A 1 223 ? -45.851 12.461 18.563 1.00 47.66 223 ARG A C 1
ATOM 1749 O O . ARG A 1 223 ? -45.099 13.417 18.666 1.00 47.66 223 ARG A O 1
ATOM 1756 N N . PHE A 1 224 ? -47.169 12.582 18.358 1.00 35.66 224 PHE A N 1
ATOM 1757 C CA . PHE A 1 224 ? -47.971 13.743 18.786 1.00 35.66 224 PHE A CA 1
ATOM 1758 C C . PHE A 1 224 ? -49.451 13.337 19.020 1.00 35.66 224 PHE A C 1
ATOM 1760 O O . PHE A 1 224 ? -50.179 13.050 18.077 1.00 35.66 224 PHE A O 1
ATOM 1767 N N . SER A 1 225 ? -49.810 13.224 20.311 1.00 31.89 225 SER A N 1
ATOM 1768 C CA . SER A 1 225 ? -51.100 13.487 21.007 1.00 31.89 225 SER A CA 1
ATOM 1769 C C . SER A 1 225 ? -52.440 13.255 20.256 1.00 31.89 225 SER A C 1
ATOM 1771 O O . SER A 1 225 ? -52.738 13.956 19.298 1.00 31.89 225 SER A O 1
ATOM 1773 N N . SER A 1 226 ? -53.289 12.281 20.635 1.00 30.22 226 SER A N 1
ATOM 1774 C CA . SER A 1 226 ? -54.282 12.271 21.750 1.00 30.22 226 SER A CA 1
ATOM 1775 C C . SER A 1 226 ? -55.740 12.404 21.261 1.00 30.22 226 SER A C 1
ATOM 1777 O O . SER A 1 226 ? -56.041 13.368 20.572 1.00 30.22 226 SER A O 1
ATOM 1779 N N . PHE A 1 227 ? -56.636 11.474 21.622 1.00 26.62 227 PHE A N 1
ATOM 1780 C CA . PHE A 1 227 ? -57.811 11.644 22.515 1.00 26.62 227 PHE A CA 1
ATOM 1781 C C . PHE A 1 227 ? -58.688 10.351 22.513 1.00 26.62 227 PHE A C 1
ATOM 1783 O O . PHE A 1 227 ? -58.567 9.538 21.596 1.00 26.62 227 PHE A O 1
ATOM 1790 N N . PRO A 1 228 ? -59.495 10.105 23.569 1.00 45.91 228 PRO A N 1
ATOM 1791 C CA . PRO A 1 228 ? -60.201 8.858 23.881 1.00 45.91 228 PRO A CA 1
ATOM 1792 C C . PRO A 1 228 ? -61.634 8.843 23.317 1.00 45.91 228 PRO A C 1
ATOM 1794 O O . PRO A 1 228 ? -62.119 9.896 22.926 1.00 45.91 228 PRO A O 1
ATOM 1797 N N . VAL A 1 229 ? -62.311 7.681 23.332 1.00 30.53 229 VAL A N 1
ATOM 1798 C CA . VAL A 1 229 ? -63.782 7.470 23.478 1.00 30.53 229 VAL A CA 1
ATOM 1799 C C . VAL A 1 229 ? -64.085 5.946 23.410 1.00 30.53 229 VAL A C 1
ATOM 1801 O O . VAL A 1 229 ? -63.259 5.193 22.892 1.00 30.53 229 VAL A O 1
ATOM 1804 N N . PRO A 1 230 ? -65.186 5.456 24.022 1.00 31.98 230 PRO A N 1
ATOM 1805 C CA . PRO A 1 230 ? -65.245 4.174 24.727 1.00 31.98 230 PRO A CA 1
ATOM 1806 C C . PRO A 1 230 ? -66.109 3.078 24.071 1.00 31.98 230 PRO A C 1
ATOM 1808 O O . PRO A 1 230 ? -67.014 3.357 23.296 1.00 31.98 230 PRO A O 1
ATOM 1811 N N . GLY A 1 231 ? -65.885 1.837 24.528 1.00 27.62 231 GLY A N 1
ATOM 1812 C CA . GLY A 1 231 ? -66.918 0.817 24.764 1.00 27.62 231 GLY A CA 1
ATOM 1813 C C . GLY A 1 231 ? -67.419 -0.024 23.582 1.00 27.62 231 GLY A C 1
ATOM 1814 O O . GLY A 1 231 ? -68.340 0.384 22.889 1.00 27.62 231 GLY A O 1
ATOM 1815 N N . CYS A 1 232 ? -66.950 -1.275 23.480 1.00 24.03 232 CYS A N 1
ATOM 1816 C CA . CYS A 1 232 ? -67.807 -2.459 23.679 1.00 24.03 232 CYS A CA 1
ATOM 1817 C C . CYS A 1 232 ? -67.040 -3.790 23.541 1.00 24.03 232 CYS A C 1
ATOM 1819 O O . CYS A 1 232 ? -66.495 -4.100 22.491 1.00 24.03 232 CYS A O 1
ATOM 1821 N N . LEU A 1 233 ? -67.117 -4.569 24.627 1.00 26.47 233 LEU A N 1
ATOM 1822 C CA . LEU A 1 233 ? -67.337 -6.021 24.689 1.00 26.47 233 LEU A CA 1
ATOM 1823 C C . LEU A 1 233 ? -66.264 -6.974 24.112 1.00 26.47 233 LEU A C 1
ATOM 1825 O O . LEU A 1 233 ? -66.200 -7.282 22.928 1.00 26.47 233 LEU A O 1
ATOM 1829 N N . THR A 1 234 ? -65.507 -7.541 25.056 1.00 32.22 234 THR A N 1
ATOM 1830 C CA . THR A 1 234 ? -65.005 -8.933 25.093 1.00 32.22 234 THR A CA 1
ATOM 1831 C C . THR A 1 234 ? -66.126 -9.945 24.737 1.00 32.22 234 THR A C 1
ATOM 1833 O O . THR A 1 234 ? -67.294 -9.566 24.872 1.00 32.22 234 THR A O 1
ATOM 1836 N N . PRO A 1 235 ? -65.860 -11.232 24.368 1.00 39.41 235 PRO A N 1
ATOM 1837 C CA . PRO A 1 235 ? -64.969 -12.120 25.140 1.00 39.41 235 PRO A CA 1
ATOM 1838 C C . PRO A 1 235 ? -64.245 -13.286 24.415 1.00 39.41 235 PRO A C 1
ATOM 1840 O O . PRO A 1 235 ? -64.409 -13.498 23.221 1.00 39.41 235 PRO A O 1
ATOM 1843 N N . VAL A 1 236 ? -63.512 -14.073 25.236 1.00 30.11 236 VAL A N 1
ATOM 1844 C CA . VAL A 1 236 ? -63.115 -15.502 25.060 1.00 30.11 236 VAL A CA 1
ATOM 1845 C C . VAL A 1 236 ? -61.817 -15.740 24.250 1.00 30.11 236 VAL A C 1
ATOM 1847 O O . VAL A 1 236 ? -61.670 -15.196 23.170 1.00 30.11 236 VAL A O 1
ATOM 1850 N N . CYS A 1 237 ? -60.806 -16.539 24.639 1.00 26.53 237 CYS A N 1
ATOM 1851 C CA . CYS A 1 237 ? -60.496 -17.376 25.812 1.00 26.53 237 CYS A CA 1
ATOM 1852 C C . CYS A 1 237 ? -58.980 -17.687 25.841 1.00 26.53 237 CYS A C 1
ATOM 1854 O O . CYS A 1 237 ? -58.359 -17.828 24.790 1.00 26.53 237 CYS A O 1
ATOM 1856 N N . SER A 1 238 ? -58.421 -17.921 27.033 1.00 28.62 238 SER A N 1
ATOM 1857 C CA . SER A 1 238 ? -57.279 -18.835 27.239 1.00 28.62 238 SER A CA 1
ATOM 1858 C C . SER A 1 238 ? -57.799 -20.287 27.258 1.00 28.62 238 SER A C 1
ATOM 1860 O O . SER A 1 238 ? -58.987 -20.486 27.533 1.00 28.62 238 SER A O 1
ATOM 1862 N N . PRO A 1 239 ? -56.954 -21.310 27.030 1.00 35.31 239 PRO A N 1
ATOM 1863 C CA . PRO A 1 239 ? -56.604 -22.099 28.210 1.00 35.31 239 PRO A CA 1
ATOM 1864 C C . PRO A 1 239 ? -55.165 -22.633 28.259 1.00 35.31 239 PRO A C 1
ATOM 1866 O O . PRO A 1 239 ? -54.500 -22.923 27.268 1.00 35.31 239 PRO A O 1
ATOM 1869 N N . ILE A 1 240 ? -54.761 -22.811 29.511 1.00 32.66 240 ILE A N 1
ATOM 1870 C CA . ILE A 1 240 ? -53.677 -23.622 30.059 1.00 32.66 240 ILE A CA 1
ATOM 1871 C C . ILE A 1 240 ? -53.868 -25.107 29.698 1.00 32.66 240 ILE A C 1
ATOM 1873 O O . ILE A 1 240 ? -54.987 -25.611 29.743 1.00 32.66 240 ILE A O 1
ATOM 1877 N N . GLY A 1 241 ? -52.769 -25.836 29.477 1.00 29.66 241 GLY A N 1
ATOM 1878 C CA . GLY A 1 241 ? -52.769 -27.303 29.473 1.00 29.66 241 GLY A CA 1
ATOM 1879 C C . GLY A 1 241 ? -51.366 -27.906 29.585 1.00 29.66 241 GLY A C 1
ATOM 1880 O O . GLY A 1 241 ? -50.685 -28.076 28.581 1.00 29.66 241 GLY A O 1
ATOM 1881 N N . LYS A 1 242 ? -50.939 -28.250 30.810 1.00 38.81 242 LYS A N 1
ATOM 1882 C CA . LYS A 1 242 ? -49.908 -29.283 31.057 1.00 38.81 242 LYS A CA 1
ATOM 1883 C C . LYS A 1 242 ? -50.522 -30.675 30.814 1.00 38.81 242 LYS A C 1
ATOM 1885 O O . LYS A 1 242 ? -51.738 -30.816 30.932 1.00 38.81 242 LYS A O 1
ATOM 1890 N N . PRO A 1 243 ? -49.694 -31.719 30.644 1.00 36.66 243 PRO A N 1
ATOM 1891 C CA . PRO A 1 243 ? -49.707 -32.734 31.700 1.00 36.66 243 PRO A CA 1
ATOM 1892 C C . PRO A 1 243 ? -48.311 -33.228 32.113 1.00 36.66 243 PRO A C 1
ATOM 1894 O O . PRO A 1 243 ? -47.424 -33.457 31.296 1.00 36.66 243 PRO A O 1
ATOM 1897 N N . LEU A 1 244 ? -48.170 -33.423 33.426 1.00 34.62 244 LEU A N 1
ATOM 1898 C CA .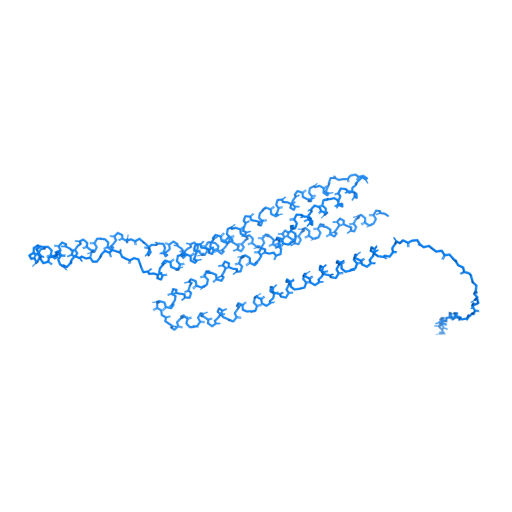 LEU A 1 244 ? -47.247 -34.366 34.055 1.00 34.62 244 LEU A CA 1
ATOM 1899 C C . LEU A 1 244 ? -47.838 -35.776 33.904 1.00 34.62 244 LEU A C 1
ATOM 1901 O O . LEU A 1 244 ? -49.013 -35.962 34.214 1.00 34.62 244 LEU A O 1
ATOM 1905 N N . ILE A 1 245 ? -47.027 -36.764 33.519 1.00 39.03 245 ILE A N 1
ATOM 1906 C CA . ILE A 1 245 ? -47.291 -38.175 33.828 1.00 39.03 245 ILE A CA 1
ATOM 1907 C C . ILE A 1 245 ? -46.088 -38.721 34.596 1.00 39.03 245 ILE A C 1
ATOM 1909 O O . ILE A 1 245 ? -44.974 -38.780 34.085 1.00 39.03 245 ILE A O 1
ATOM 1913 N N . VAL A 1 246 ? -46.372 -39.099 35.841 1.00 39.94 246 VAL A N 1
ATOM 1914 C CA . VAL A 1 246 ? -45.620 -40.032 36.680 1.00 39.94 246 VAL A CA 1
ATOM 1915 C C . VAL A 1 246 ? -46.397 -41.351 36.661 1.00 39.94 246 VAL A C 1
ATOM 1917 O O . VAL A 1 246 ? -47.621 -41.351 36.773 1.00 39.94 246 VAL A O 1
ATOM 1920 N N . GLY A 1 247 ? -45.683 -42.462 36.544 1.00 47.78 247 GLY A N 1
ATOM 1921 C CA . GLY A 1 247 ? -46.145 -43.831 36.778 1.00 47.78 247 GLY A CA 1
ATOM 1922 C C . GLY A 1 247 ? -44.964 -44.752 36.467 1.00 47.78 247 GLY A C 1
ATOM 1923 O O . GLY A 1 247 ? -44.311 -44.546 35.452 1.00 47.78 247 GLY A O 1
ATOM 1924 N N . LYS A 1 248 ? -44.586 -45.731 37.278 1.00 39.62 248 LYS A N 1
ATOM 1925 C CA . LYS A 1 248 ? -45.274 -46.452 38.345 1.00 39.62 248 LYS A CA 1
ATOM 1926 C C . LYS A 1 248 ? -44.206 -47.148 39.191 1.00 39.62 248 LYS A C 1
ATOM 1928 O O . LYS A 1 248 ? -43.122 -47.407 38.621 1.00 39.62 248 LYS A O 1
#

Secondary structure (DSSP, 8-state):
-HHHHHHHHHHHHHHHHHHHHHHHHHHHHHHHHHHHHHHHHHHHHGGGS--HHHHHHHHHHHHHHHHHS-HHHHHHT--------HHHHHHHHHHHHHHHHHHHHHHHHHHHHHHHHHHHHHHTS-STTHHHHHHHHHHHHHHTTHHHHHHHHHHHHHHHHHHHHHHHHHHHHHH-HHHHHHHHHHHHHHHHHHHHHHHHHHHHHHHHHHHHHHHHHHHHTS--------------------------

InterPro domains:
  IPR045338 Domain of unknown function DUF6535 [PF20153] (6-174)